Protein 5BMQ (pdb70)

Nearest PDB structures (foldseek):
  5bmq-assembly1_A  TM=1.005E+00  e=2.792E-43  Stackebrandtia nassauensis DSM 44728
  4qrb-assembly1_A  TM=8.676E-01  e=1.024E-07  Mycobacterium tuberculosis H37Rv
  4jmx-assembly1_A  TM=8.921E-01  e=5.845E-07  Mycobacterium tuberculosis
  5uwv-assembly4_E  TM=9.062E-01  e=1.276E-06  Mycobacteroides abscessus ATCC 19977
  5uwv-assembly5_C  TM=9.082E-01  e=1.724E-06  Mycobacteroides abscessus ATCC 19977

Solvent-accessible surface area: 10471 Å² total

Radius of gyration: 17.84 Å; Cα contacts (8 Å, |Δi|>4): 430; chains: 1; bounding box: 40×49×36 Å

Sequence (202 aa):
ATPTTDHDCGKAGEYQKDLETTLASLADYGTIFADGKQSKEDCAAIKKFQKRGIQPAEGYAGKLTLDVAQQRIAKSSFDDKCQEAKKGKTVCVDLTHQTLWVVEDGKRIFEPTVVRTGAGYATQPGAWKIFVKEGTHWSKKYKVWLPYWQNFNNGEGLHTTTTYIHEEPWIGSHGCVNLLPSDSKKKLYEELDFGDTVQVFGNRPGT

Secondary structure (DSSP, 8-state):
-------SSPSPPTTHHHHHHHHHHHT-S-----SS---HHHHHHHHHHHH---SS------HHHHHHHHHHHT--GGG-PPPSSS-EEEEETTTTEEEEEETTEEEEEEEEEE----SPPPPEEEE--EEEEEEEETTTTEEEEEEEEEETTEEEEE-SS-TT-GGG--SSSEEE-HHHHHHHH---TT-EEEEES--TT-

InterPro domains:
  IPR005490 L,D-transpeptidase catalytic domain [PF03734] (186-296)
  IPR005490 L,D-transpeptidase catalytic domain [PS52029] (186-297)
  IPR005490 L,D-transpeptidase catalytic domain [cd16913] (188-297)
  IPR036365 PGBD-like superfamily [SSF47090] (104-166)
  IPR038063 L,D-transpeptidase catalytic domain-like [G3DSA:2.40.440.10] (165-296)
  IPR038063 L,D-transpeptidase catalytic domain-like [SSF141523] (185-296)
  IPR050979 Bacterial L,D-transpeptidase [PTHR30582] (44-299)

Foldseek 3Di:
DDFAQDDDADWAAPCLLLLLVLLVVVPDQFDGDNDSGDGNSQQSSQLVQCVLPPPPSRSYPDPLSSLLSVLLSVPCPVPFDADPDFKEWEQEQASQWIFIDDPHHTPGGIDHKAFAVVQGADADKWWFADWDQWDQDPVVRDIWGGWTDTPPPATETADPDRGSPRPPDDNHHIHDHPVVSVVCSCGDGGHIYGHDDHHPPD

Organism: Stackebrandtia nassauensis (strain DSM 44728 / CIP 108903 / NRRL B-16338 / NBRC 102104 / LLR-40K-21) (NCBI:txid446470)

Structure (mmCIF, N/CA/C/O backbone):
data_5BMQ
#
_entry.id   5BMQ
#
_cell.length_a   143.356
_cell.length_b   143.356
_cell.length_c   143.356
_cell.angle_alpha   90.000
_cell.angle_beta   90.000
_cell.angle_gamma   90.000
#
_symmetry.space_group_name_H-M   'I 21 3'
#
loop_
_entity.id
_entity.type
_entity.pdbx_description
1 polymer 'ErfK/YbiS/YcfS/YnhG family protein'
2 non-polymer 'SULFATE ION'
3 non-polymer '1,4-DIETHYLENE DIOXIDE'
4 non-polymer GLYCEROL
5 water water
#
loop_
_atom_site.group_PDB
_atom_site.id
_atom_site.type_symbol
_atom_site.label_atom_id
_atom_site.label_alt_id
_atom_site.label_comp_id
_atom_site.label_asym_id
_atom_site.label_entity_id
_atom_site.label_seq_id
_atom_site.pdbx_PDB_ins_code
_atom_site.Cartn_x
_atom_site.Cartn_y
_atom_site.Cartn_z
_atom_site.occupancy
_atom_site.B_iso_or_equiv
_atom_site.auth_seq_id
_atom_site.auth_comp_id
_atom_site.auth_asym_id
_atom_site.auth_atom_id
_atom_site.pdbx_PDB_model_num
ATOM 1 N N . ALA A 1 39 ? 73.944 40.315 15.595 1.00 53.26 99 ALA A N 1
ATOM 2 C CA . ALA A 1 39 ? 73.453 38.911 15.425 1.00 51.14 99 ALA A CA 1
ATOM 3 C C . ALA A 1 39 ? 72.856 38.342 16.715 1.00 47.31 99 ALA A C 1
ATOM 4 O O . ALA A 1 39 ? 71.795 37.718 16.686 1.00 46.11 99 ALA A O 1
ATOM 6 N N . THR A 1 40 ? 73.542 38.549 17.839 1.00 44.59 100 THR A N 1
ATOM 7 C CA . THR A 1 40 ? 73.065 38.068 19.140 1.00 42.95 100 THR A CA 1
ATOM 8 C C . THR A 1 40 ? 73.139 39.181 20.190 1.00 39.36 100 THR A C 1
ATOM 9 O O . THR A 1 40 ? 74.009 40.049 20.110 1.00 38.63 100 THR A O 1
ATOM 13 N N . PRO A 1 41 ? 72.237 39.151 21.186 1.00 38.54 101 PRO A N 1
ATOM 14 C CA . PRO A 1 41 ? 72.218 40.224 22.185 1.00 40.64 101 PRO A CA 1
ATOM 15 C C . PRO A 1 41 ? 73.511 40.339 22.995 1.00 40.43 101 PRO A C 1
ATOM 16 O O . PRO A 1 41 ? 74.114 39.326 23.352 1.00 42.74 101 PRO A O 1
ATOM 20 N N . THR A 1 42 ? 73.934 41.574 23.254 1.00 37.96 102 THR A N 1
ATOM 21 C CA . THR A 1 42 ? 75.044 41.844 24.159 1.00 38.91 102 THR A CA 1
ATOM 22 C C . THR A 1 42 ? 74.468 41.952 25.571 1.00 38.68 102 THR A C 1
ATOM 23 O O . THR A 1 42 ? 73.814 42.941 25.915 1.00 36.23 102 THR A O 1
ATOM 27 N N . THR A 1 43 ? 74.698 40.919 26.376 1.00 37.79 103 THR A N 1
ATOM 28 C CA . THR A 1 43 ? 74.105 40.815 27.711 1.00 40.28 103 THR A CA 1
ATOM 29 C C . THR A 1 43 ? 74.773 41.723 28.745 1.00 40.40 103 THR A C 1
ATOM 30 O O . THR A 1 43 ? 74.195 41.994 29.798 1.00 45.92 103 THR A O 1
ATOM 34 N N . ASP A 1 44 ? 75.990 42.173 28.449 1.00 42.01 104 ASP A N 1
ATOM 35 C CA . ASP A 1 44 ? 76.705 43.117 29.301 1.00 45.71 104 ASP A CA 1
ATOM 36 C C . ASP A 1 44 ? 76.382 44.547 28.858 1.00 45.96 104 ASP A C 1
ATOM 37 O O . ASP A 1 44 ? 76.835 44.992 27.803 1.00 48.65 104 ASP A O 1
ATOM 42 N N . HIS A 1 45 ? 75.593 45.251 29.669 1.00 42.85 105 HIS A N 1
ATOM 43 C CA . HIS A 1 45 ? 75.181 46.631 29.380 1.00 38.39 105 HIS A CA 1
ATOM 44 C C . HIS A 1 45 ? 75.168 47.475 30.656 1.00 37.60 105 HIS A C 1
ATOM 45 O O . HIS A 1 45 ? 75.251 46.933 31.758 1.00 33.97 105 HIS A O 1
ATOM 52 N N . ASP A 1 46 ? 75.051 48.794 30.496 1.00 37.67 106 ASP A N 1
ATOM 53 C CA . ASP A 1 46 ? 75.087 49.734 31.630 1.00 39.70 106 ASP A CA 1
ATOM 54 C C . ASP A 1 46 ? 73.698 50.276 32.010 1.00 36.00 106 ASP A C 1
ATOM 55 O O . ASP A 1 46 ? 73.579 51.317 32.651 1.00 34.72 106 ASP A O 1
ATOM 60 N N . CYS A 1 47 ? 72.655 49.565 31.603 1.00 33.94 107 CYS A N 1
ATOM 61 C CA . CYS A 1 47 ? 71.284 49.932 31.924 1.00 37.47 107 CYS A CA 1
ATOM 62 C C . CYS A 1 47 ? 70.778 49.041 33.048 1.00 35.49 107 CYS A C 1
ATOM 63 O O . CYS A 1 47 ? 71.454 48.095 33.452 1.00 34.66 107 CYS A O 1
ATOM 66 N N . GLY A 1 48 ? 69.594 49.343 33.564 1.00 37.66 108 GLY A N 1
ATOM 67 C CA . GLY A 1 48 ? 69.027 48.543 34.646 1.00 41.04 108 GLY A CA 1
ATOM 68 C C . GLY A 1 48 ? 68.635 47.146 34.197 1.00 40.56 108 GLY A C 1
ATOM 69 O O . GLY A 1 48 ? 68.512 46.878 32.999 1.00 42.38 108 GLY A O 1
ATOM 70 N N . LYS A 1 49 ? 68.460 46.251 35.164 1.00 39.20 109 LYS A N 1
ATOM 71 C CA . LYS A 1 49 ? 67.790 44.969 34.939 1.00 40.06 109 LYS A CA 1
ATOM 72 C C . LYS A 1 49 ? 66.437 45.245 34.279 1.00 35.77 109 LYS A C 1
ATOM 73 O O . LYS A 1 49 ? 65.792 46.246 34.589 1.00 34.03 109 LYS A O 1
ATOM 79 N N . ALA A 1 50 ? 66.014 44.364 33.375 1.00 33.76 110 ALA A N 1
ATOM 80 C CA . ALA A 1 50 ? 64.790 44.576 32.593 1.00 37.79 110 ALA A CA 1
ATOM 81 C C . ALA A 1 50 ? 63.582 44.955 33.454 1.00 40.11 110 ALA A C 1
ATOM 82 O O . ALA A 1 50 ? 63.314 44.322 34.475 1.00 40.08 110 ALA A O 1
ATOM 84 N N . GLY A 1 51 ? 62.861 45.990 33.029 1.00 43.37 111 GLY A N 1
ATOM 85 C CA . GLY A 1 51 ? 61.605 46.379 33.668 1.00 42.91 111 GLY A CA 1
ATOM 86 C C . GLY A 1 51 ? 60.496 45.386 33.365 1.00 42.21 111 GLY A C 1
ATOM 87 O O . GLY A 1 51 ? 60.663 44.483 32.543 1.00 40.36 111 GLY A O 1
ATOM 88 N N . GLU A 1 52 ? 59.352 45.569 34.018 1.00 44.63 112 GLU A N 1
ATOM 89 C CA . GLU A 1 52 ? 58.229 44.630 33.921 1.00 46.25 112 GLU A CA 1
ATOM 90 C C . GLU A 1 52 ? 57.663 44.497 32.499 1.00 43.27 112 GLU A C 1
ATOM 91 O O . GLU A 1 52 ? 57.134 43.449 32.133 1.00 42.12 112 GLU A O 1
ATOM 97 N N . TYR A 1 53 ? 57.783 45.553 31.700 1.00 40.95 113 TYR A N 1
ATOM 98 C CA . TYR A 1 53 ? 57.161 45.588 30.377 1.00 38.76 113 TYR A CA 1
ATOM 99 C C . TYR A 1 53 ? 58.164 45.411 29.232 1.00 33.34 113 TYR A C 1
ATOM 100 O O . TYR A 1 53 ? 57.863 45.739 28.083 1.00 33.13 113 TYR A O 1
ATOM 109 N N . GLN A 1 54 ? 59.339 44.867 29.547 1.00 32.28 114 GLN A N 1
ATOM 110 C CA . GLN A 1 54 ? 60.410 44.680 28.564 1.00 32.94 114 GLN A CA 1
ATOM 111 C C . GLN A 1 54 ? 59.918 43.962 27.307 1.00 33.74 114 GLN A C 1
ATOM 112 O O . GLN A 1 54 ? 60.113 44.455 26.198 1.00 30.63 114 GLN A O 1
ATOM 118 N N . LYS A 1 55 ? 59.272 42.812 27.488 1.00 37.88 115 LYS A N 1
ATOM 119 C CA . LYS A 1 55 ? 58.822 41.981 26.363 1.00 39.29 115 LYS A CA 1
ATOM 120 C C . LYS A 1 55 ? 57.846 42.725 25.448 1.00 35.08 115 LYS A C 1
ATOM 121 O O . LYS A 1 55 ? 58.061 42.799 24.241 1.00 34.55 115 LYS A O 1
ATOM 127 N N . ASP A 1 56 ? 56.776 43.269 26.021 1.00 33.27 116 ASP A N 1
ATOM 128 C CA . ASP A 1 56 ? 55.773 43.995 25.228 1.00 35.27 116 ASP A CA 1
ATOM 129 C C . ASP A 1 56 ? 56.342 45.253 24.557 1.00 32.64 116 ASP A C 1
ATO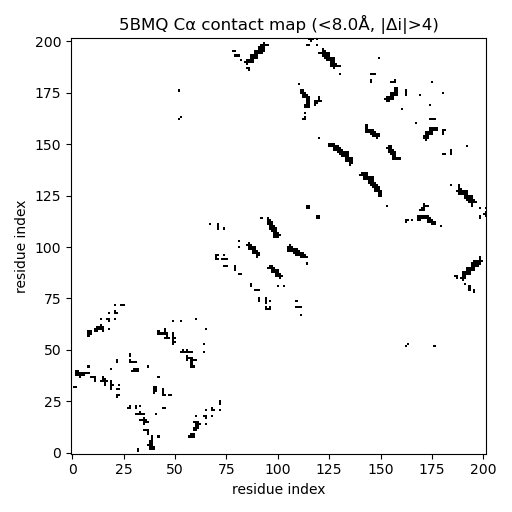M 130 O O . ASP A 1 56 ? 55.972 45.577 23.426 1.00 31.23 116 ASP A O 1
ATOM 135 N N . LEU A 1 57 ? 57.242 45.952 25.242 1.00 30.65 117 LEU A N 1
ATOM 136 C CA . LEU A 1 57 ? 57.862 47.147 24.668 1.00 28.05 117 LEU A CA 1
ATOM 137 C C . LEU A 1 57 ? 58.739 46.784 23.471 1.00 27.68 117 LEU A C 1
ATOM 138 O O . LEU A 1 57 ? 58.651 47.418 22.419 1.00 29.76 117 LEU A O 1
ATOM 143 N N . GLU A 1 58 ? 59.579 45.766 23.639 1.00 27.05 118 GLU A N 1
ATOM 144 C CA . GLU A 1 58 ? 60.422 45.257 22.551 1.00 30.29 118 GLU A CA 1
ATOM 145 C C . GLU A 1 58 ? 59.598 44.923 21.310 1.00 28.87 118 GLU A C 1
ATOM 146 O O . GLU A 1 58 ? 59.973 45.276 20.191 1.00 30.86 118 GLU A O 1
ATOM 152 N N . THR A 1 59 ? 58.477 44.239 21.522 1.00 30.19 119 THR A N 1
ATOM 153 C CA . THR A 1 59 ? 57.582 43.845 20.435 1.00 33.86 119 THR A CA 1
ATOM 154 C C . THR A 1 59 ? 56.992 45.070 19.736 1.00 33.61 119 THR A C 1
ATOM 155 O O . THR A 1 59 ? 56.978 45.148 18.512 1.00 32.58 119 THR A O 1
ATOM 159 N N . THR A 1 60 ? 56.516 46.028 20.525 1.00 32.33 120 THR A N 1
ATOM 160 C CA . THR A 1 60 ? 55.924 47.246 19.978 1.00 31.31 120 THR A CA 1
ATOM 161 C C . THR A 1 60 ? 56.948 48.044 19.174 1.00 29.55 120 THR A C 1
ATOM 162 O O . THR A 1 60 ? 56.675 48.436 18.041 1.00 31.25 120 THR A O 1
ATOM 166 N N . LEU A 1 61 ? 58.128 48.263 19.750 1.00 27.52 121 LEU A N 1
ATOM 167 C CA . LEU A 1 61 ? 59.182 49.025 19.075 1.00 29.93 121 LEU A CA 1
ATOM 168 C C . LEU A 1 61 ? 59.662 48.341 17.798 1.00 32.69 121 LEU A C 1
ATOM 169 O O . LEU A 1 61 ? 59.963 49.011 16.811 1.00 34.98 121 LEU A O 1
ATOM 174 N N . ALA A 1 62 ? 59.728 47.014 17.812 1.00 34.10 122 ALA A N 1
ATOM 175 C CA . ALA A 1 62 ? 60.097 46.263 16.611 1.00 35.98 122 ALA A CA 1
ATOM 176 C C . ALA A 1 62 ? 59.097 46.511 15.473 1.00 34.61 122 ALA A C 1
ATOM 177 O O . ALA A 1 62 ? 59.500 46.689 14.323 1.00 35.05 122 ALA A O 1
ATOM 179 N N . SER A 1 63 ? 57.803 46.542 15.796 1.00 35.04 123 SER A N 1
ATOM 180 C CA . SER A 1 63 ? 56.769 46.814 14.786 1.00 39.84 123 SER A CA 1
ATOM 181 C C . SER A 1 63 ? 56.830 48.255 14.256 1.00 40.13 123 SER A C 1
ATOM 182 O O . SER A 1 63 ? 56.484 48.504 13.101 1.00 41.04 123 SER A O 1
ATOM 185 N N . LEU A 1 64 ? 57.273 49.194 15.093 1.00 39.78 124 LEU A N 1
ATOM 186 C CA . LEU A 1 64 ? 57.480 50.580 14.659 1.00 38.97 124 LEU A CA 1
ATOM 187 C C . LEU A 1 64 ? 58.644 50.679 13.672 1.00 39.55 124 LEU A C 1
ATOM 188 O O . LEU A 1 64 ? 58.668 51.570 12.825 1.00 39.78 124 LEU A O 1
ATOM 193 N N . ALA A 1 65 ? 59.611 49.773 13.808 1.00 43.63 125 ALA A N 1
ATOM 194 C CA . ALA A 1 65 ? 60.645 49.548 12.793 1.00 46.41 125 ALA A CA 1
ATOM 195 C C . ALA A 1 65 ? 61.487 50.781 12.461 1.00 48.75 125 ALA A C 1
ATOM 196 O O . ALA A 1 65 ? 61.814 51.012 11.297 1.00 57.24 125 ALA A O 1
ATOM 198 N N . ASP A 1 66 ? 61.833 51.569 13.475 1.00 45.34 126 ASP A N 1
ATOM 199 C CA . ASP A 1 66 ? 62.699 52.734 13.272 1.00 44.31 126 ASP A CA 1
ATOM 200 C C . ASP A 1 66 ? 63.690 52.978 14.421 1.00 41.83 126 ASP A C 1
ATOM 201 O O . ASP A 1 66 ? 64.303 54.046 14.490 1.00 39.02 1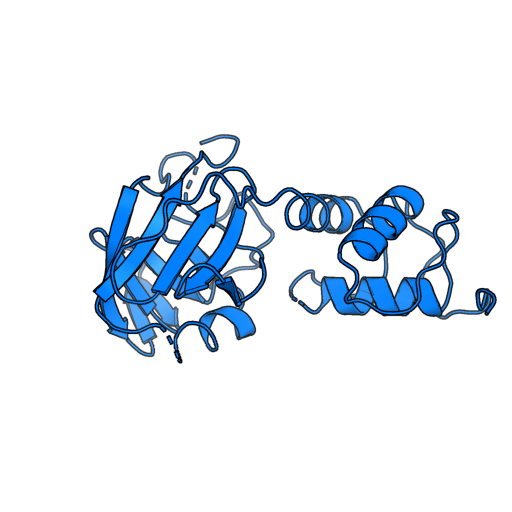26 ASP A O 1
ATOM 206 N N . TYR A 1 67 ? 63.870 51.994 15.301 1.00 38.97 127 TYR A N 1
ATOM 207 C CA . TYR A 1 67 ? 64.705 52.176 16.495 1.00 40.92 127 TYR A CA 1
ATOM 208 C C . TYR A 1 67 ? 65.873 51.191 16.583 1.00 42.20 127 TYR A C 1
ATOM 209 O O . TYR A 1 67 ? 66.461 51.012 17.647 1.00 43.67 127 TYR A O 1
ATOM 218 N N . GLY A 1 68 ? 66.220 50.579 15.451 1.00 44.13 128 GLY A N 1
ATOM 219 C CA . GLY A 1 68 ? 67.417 49.748 15.344 1.00 43.34 128 GLY A CA 1
ATOM 220 C C . GLY A 1 68 ? 67.202 48.301 15.741 1.00 43.41 128 GLY A C 1
ATOM 221 O O . GLY A 1 68 ? 66.068 47.826 15.827 1.00 42.49 128 GLY A O 1
ATOM 222 N N . THR A 1 69 ? 68.305 47.602 15.988 1.00 42.27 129 THR A N 1
ATOM 223 C CA . THR A 1 69 ? 68.269 46.182 16.316 1.00 42.36 129 THR A CA 1
ATOM 224 C C . THR A 1 69 ? 67.549 45.945 17.642 1.00 37.94 129 THR A C 1
ATOM 225 O O . THR A 1 69 ? 67.867 46.574 18.649 1.00 35.07 129 THR A O 1
ATOM 229 N N . ILE A 1 70 ? 66.572 45.042 17.617 1.00 39.19 130 ILE A N 1
ATOM 230 C CA . ILE A 1 70 ? 65.803 44.669 18.799 1.00 38.64 130 ILE A CA 1
ATOM 231 C C . ILE A 1 70 ? 65.738 43.146 18.902 1.00 38.69 130 ILE A C 1
ATOM 232 O O . ILE A 1 70 ? 65.489 42.463 17.909 1.00 39.10 130 ILE A O 1
ATOM 237 N N . PHE A 1 71 ? 65.964 42.627 20.106 1.00 38.11 131 PHE A N 1
ATOM 238 C CA . PHE A 1 71 ? 65.818 41.202 20.385 1.00 38.27 131 PHE A CA 1
ATOM 239 C C . PHE A 1 71 ? 64.604 41.003 21.288 1.00 36.91 131 PHE A C 1
ATOM 240 O O . PHE A 1 71 ? 64.669 41.233 22.493 1.00 34.68 131 PHE A O 1
ATOM 248 N N . ALA A 1 72 ? 63.489 40.593 20.689 1.00 38.12 132 ALA A N 1
ATOM 249 C CA . ALA A 1 72 ? 62.224 40.460 21.408 1.00 41.21 132 ALA A CA 1
ATOM 250 C C . ALA A 1 72 ? 62.205 39.191 22.261 1.00 42.52 132 ALA A C 1
ATOM 251 O O . ALA A 1 72 ? 61.599 38.190 21.882 1.00 44.18 132 ALA A O 1
ATOM 253 N N . ASP A 1 73 ? 62.866 39.251 23.416 1.00 43.55 133 ASP A N 1
ATOM 254 C CA . ASP A 1 73 ? 62.999 38.090 24.309 1.00 42.63 133 ASP A CA 1
ATOM 255 C C . ASP A 1 73 ? 62.682 38.374 25.786 1.00 41.54 133 ASP A C 1
ATOM 256 O O . ASP A 1 73 ? 62.787 37.478 26.622 1.00 41.61 133 ASP A O 1
ATOM 261 N N . GLY A 1 74 ? 62.312 39.611 26.113 1.00 40.54 134 GLY A N 1
ATOM 262 C CA . GLY A 1 74 ? 62.026 39.988 27.496 1.00 38.08 134 GLY A CA 1
ATOM 263 C C . GLY A 1 74 ? 63.261 40.236 28.349 1.00 36.06 134 GLY A C 1
ATOM 264 O O . GLY A 1 74 ? 63.142 40.503 29.545 1.00 38.00 134 GLY A O 1
ATOM 265 N N . LYS A 1 75 ? 64.443 40.165 27.737 1.00 35.31 135 LYS A N 1
ATOM 266 C CA . LYS A 1 75 ? 65.706 40.363 28.439 1.00 39.63 135 LYS A CA 1
ATOM 267 C C . LYS A 1 75 ? 66.333 41.666 27.958 1.00 36.20 135 LYS A C 1
ATOM 268 O O . LYS A 1 75 ? 66.358 41.941 26.762 1.00 35.13 135 LYS A O 1
ATOM 274 N N . GLN A 1 76 ? 66.850 42.462 28.886 1.00 34.91 136 GLN A N 1
ATOM 275 C CA . GLN A 1 76 ? 67.510 43.707 28.522 1.00 31.78 136 GLN A CA 1
ATOM 276 C C . GLN A 1 76 ? 68.900 43.414 27.952 1.00 32.42 136 GLN A C 1
ATOM 277 O O . GLN A 1 76 ? 69.603 42.522 28.429 1.00 35.16 136 GLN A O 1
ATOM 283 N N . SER A 1 77 ? 69.276 44.161 26.921 1.00 31.31 137 SER A N 1
ATOM 284 C CA . SER A 1 77 ? 70.584 44.031 26.285 1.00 30.81 137 SER A CA 1
ATOM 285 C C . SER A 1 77 ? 71.090 45.413 25.910 1.00 30.30 137 SER A C 1
ATOM 286 O O . SER A 1 77 ? 70.349 46.394 26.000 1.00 31.41 137 SER A O 1
ATOM 289 N N . LYS A 1 78 ? 72.342 45.489 25.473 1.00 29.68 138 LYS A N 1
ATOM 290 C CA . LYS A 1 78 ? 72.906 46.753 25.006 1.00 33.31 138 LYS A CA 1
ATOM 291 C C . LYS A 1 78 ? 72.101 47.300 23.825 1.00 32.34 138 LYS A C 1
ATOM 292 O O . LYS A 1 78 ? 71.866 48.504 23.731 1.00 32.62 138 LYS A O 1
ATOM 298 N N . GLU A 1 79 ? 71.658 46.402 22.949 1.00 31.42 139 GLU A N 1
ATOM 299 C CA . GLU A 1 79 ? 70.929 46.779 21.740 1.00 31.49 139 GLU A CA 1
ATOM 300 C C . GLU A 1 79 ? 69.513 47.242 22.081 1.00 29.89 139 GLU A C 1
ATOM 301 O O . GLU A 1 79 ? 69.057 48.286 21.607 1.00 30.94 139 GLU A O 1
ATOM 307 N N . ASP A 1 80 ? 68.822 46.465 22.908 1.00 27.92 140 ASP A N 1
ATOM 308 C CA . ASP A 1 80 ? 67.467 46.813 23.321 1.00 29.91 140 ASP A CA 1
ATOM 309 C C . ASP A 1 80 ? 67.455 48.098 24.146 1.00 29.23 140 ASP A C 1
ATOM 310 O O . ASP A 1 80 ? 66.569 48.933 23.973 1.00 28.45 140 ASP A O 1
ATOM 315 N N . CYS A 1 81 ? 68.447 48.264 25.018 1.00 28.42 141 CYS A N 1
ATOM 316 C CA . CYS A 1 81 ? 68.575 49.494 25.791 1.00 31.24 141 CYS A CA 1
ATOM 317 C C . CYS A 1 81 ? 68.758 50.710 24.883 1.00 29.52 141 CYS A C 1
ATOM 318 O O . CYS A 1 81 ? 68.134 51.745 25.102 1.00 25.41 141 CYS A O 1
ATOM 321 N N . ALA A 1 82 ? 69.617 50.584 23.874 1.00 29.67 142 ALA A N 1
ATOM 322 C CA . ALA A 1 82 ? 69.834 51.668 22.916 1.00 30.31 142 ALA A CA 1
ATOM 323 C C . ALA A 1 82 ? 68.541 52.024 22.177 1.00 28.95 142 ALA A C 1
ATOM 324 O O . ALA A 1 82 ? 68.226 53.201 22.004 1.00 28.74 142 ALA A O 1
ATOM 326 N N . ALA A 1 83 ? 67.790 51.006 21.761 1.00 28.53 143 ALA A N 1
ATOM 327 C CA . ALA A 1 83 ? 66.521 51.213 21.062 1.00 28.24 143 ALA A CA 1
ATOM 328 C C . ALA A 1 83 ? 65.499 51.931 21.948 1.00 27.76 143 ALA A C 1
ATOM 329 O O . ALA A 1 83 ? 64.823 52.863 21.505 1.00 28.06 143 ALA A O 1
ATOM 331 N N . ILE A 1 84 ? 65.403 51.498 23.201 1.00 25.30 144 ILE A N 1
ATOM 332 C CA . ILE A 1 84 ? 64.455 52.080 24.148 1.00 25.34 144 ILE A CA 1
ATOM 333 C C . ILE A 1 84 ? 64.828 53.535 24.460 1.00 24.71 144 ILE A C 1
ATOM 334 O O . ILE A 1 84 ? 63.957 54.407 24.482 1.00 23.15 144 ILE A O 1
ATOM 339 N N . LYS A 1 85 ? 66.114 53.791 24.688 1.00 23.53 145 LYS A N 1
ATOM 340 C CA . LYS A 1 85 ? 66.596 55.154 24.930 1.00 25.23 145 LYS A CA 1
ATOM 341 C C . LYS A 1 85 ? 66.310 56.080 23.746 1.00 25.30 145 LYS A C 1
ATOM 342 O O . LYS A 1 85 ? 65.916 57.232 23.940 1.00 24.86 145 LYS A O 1
ATOM 348 N N . LYS A 1 86 ? 66.504 55.575 22.531 1.00 24.75 146 LYS A N 1
ATOM 349 C CA . LYS A 1 86 ? 66.227 56.349 21.320 1.00 26.57 146 LYS A CA 1
ATOM 350 C C . LYS A 1 86 ? 64.749 56.726 21.236 1.00 25.39 146 LYS A C 1
ATOM 351 O O . LYS A 1 86 ? 64.404 57.862 20.916 1.00 24.10 146 LYS A O 1
ATOM 357 N N . PHE A 1 87 ? 63.883 55.762 21.520 1.00 23.95 147 PHE A N 1
ATOM 358 C CA . PHE A 1 87 ? 62.453 56.003 21.549 1.00 24.32 147 PHE A CA 1
ATOM 359 C C . PHE A 1 87 ? 62.077 57.011 22.638 1.00 23.46 147 PHE A C 1
ATOM 360 O O . PHE A 1 87 ? 61.307 57.938 22.391 1.00 22.13 147 PHE A O 1
ATOM 368 N N . GLN A 1 88 ? 62.620 56.821 23.837 1.00 22.48 148 GLN A N 1
ATOM 369 C CA . GLN A 1 88 ? 62.332 57.704 24.961 1.00 22.52 148 GLN A CA 1
ATOM 370 C C . GLN A 1 88 ? 62.754 59.145 24.670 1.00 23.42 148 GLN A C 1
ATOM 371 O O . GLN A 1 88 ? 62.003 60.082 24.959 1.00 23.44 148 GLN A O 1
ATOM 377 N N . LYS A 1 89 ? 63.941 59.317 24.092 1.00 23.61 149 LYS A N 1
ATOM 378 C CA . LYS A 1 89 ? 64.414 60.642 23.684 1.00 26.58 149 LYS A CA 1
ATOM 379 C C . LYS A 1 89 ? 63.483 61.276 22.653 1.00 24.74 149 LYS A C 1
ATOM 380 O O . LYS A 1 89 ? 63.113 62.438 22.784 1.00 25.00 149 LYS A O 1
ATOM 386 N N . ARG A 1 90 ? 63.105 60.508 21.634 1.00 24.32 150 ARG A N 1
ATOM 387 C CA . ARG A 1 90 ? 62.246 61.027 20.572 1.00 25.91 150 ARG A CA 1
ATOM 388 C C . ARG A 1 90 ? 60.879 61.448 21.102 1.00 24.22 150 ARG A C 1
ATOM 389 O O . ARG A 1 90 ? 60.331 62.451 20.653 1.00 23.94 150 ARG A O 1
ATOM 405 N N . GLY A 1 92 ? 60.199 62.316 24.209 1.00 20.06 152 GLY A N 1
ATOM 406 C CA . GLY A 1 92 ? 60.334 63.200 25.362 1.00 22.23 152 GLY A CA 1
ATOM 407 C C . GLY A 1 92 ? 60.047 62.565 26.710 1.00 23.21 152 GLY A C 1
ATOM 408 O O . GLY A 1 92 ? 59.597 63.241 27.637 1.00 21.40 152 GLY A O 1
ATOM 409 N N . ILE A 1 93 ? 60.300 61.264 26.821 1.00 23.99 153 ILE A N 1
ATOM 410 C CA . ILE A 1 93 ? 60.169 60.563 28.095 1.00 24.24 153 ILE A CA 1
ATOM 411 C C . ILE A 1 93 ? 61.440 60.820 28.895 1.00 23.86 153 ILE A C 1
ATOM 412 O O . ILE A 1 93 ? 62.541 60.529 28.426 1.00 23.84 153 ILE A O 1
ATOM 417 N N . GLN A 1 94 ? 61.282 61.380 30.091 1.00 24.68 154 GLN A N 1
ATOM 418 C CA . GLN A 1 94 ? 62.415 61.816 30.907 1.00 28.16 154 GLN A CA 1
ATOM 419 C C . GLN A 1 94 ? 62.431 61.077 32.246 1.00 29.56 154 GLN A C 1
ATOM 420 O O . GLN A 1 94 ? 61.412 61.034 32.934 1.00 30.68 154 GLN A O 1
ATOM 426 N N . PRO A 1 95 ? 63.581 60.489 32.622 1.00 31.32 155 PRO A N 1
ATOM 427 C CA . PRO A 1 95 ? 64.817 60.417 31.849 1.00 30.10 155 PRO A CA 1
ATOM 428 C C . PRO A 1 95 ? 64.715 59.350 30.764 1.00 26.58 155 PRO A C 1
ATOM 429 O O . PRO A 1 95 ? 63.868 58.463 30.846 1.00 27.01 155 PRO A O 1
ATOM 433 N N . ALA A 1 96 ? 65.557 59.455 29.745 1.00 26.28 156 ALA A N 1
ATOM 434 C CA . ALA A 1 96 ? 65.648 58.419 28.728 1.00 29.78 156 ALA A CA 1
ATOM 435 C C . ALA A 1 96 ? 66.711 57.439 29.202 1.00 30.44 156 ALA A C 1
ATOM 436 O O . ALA A 1 96 ? 67.846 57.478 28.746 1.00 30.92 156 ALA A O 1
ATOM 438 N N . GLU A 1 97 ? 66.335 56.576 30.144 1.00 31.38 157 GLU A N 1
ATOM 439 C CA . GLU A 1 97 ? 67.301 55.703 30.821 1.00 33.98 157 GLU A CA 1
ATOM 440 C C . GLU A 1 97 ? 67.211 54.234 30.384 1.00 33.62 157 GLU A C 1
ATOM 441 O O . GLU A 1 97 ? 67.886 53.380 30.956 1.00 34.07 157 GLU A O 1
ATOM 447 N N . GLY A 1 98 ? 66.392 53.951 29.370 1.00 31.08 158 GLY A N 1
ATOM 448 C CA . GLY A 1 98 ? 66.304 52.611 28.787 1.00 29.19 158 GLY A CA 1
ATOM 449 C C . GLY A 1 98 ? 65.403 51.637 29.527 1.00 27.56 158 GLY A C 1
ATOM 450 O O . GLY A 1 98 ? 65.310 50.466 29.147 1.00 27.94 158 GLY A O 1
ATOM 451 N N . TYR A 1 99 ? 64.725 52.113 30.568 1.00 28.03 159 TYR A N 1
ATOM 452 C CA . TYR A 1 99 ? 63.886 51.259 31.405 1.00 29.60 159 TYR A CA 1
ATOM 453 C C . TYR A 1 99 ? 62.512 51.063 30.770 1.00 30.21 159 TYR A C 1
ATOM 454 O O . TYR A 1 99 ? 61.819 52.035 30.457 1.00 28.70 159 TYR A O 1
ATOM 463 N N . ALA A 1 100 ? 62.124 49.805 30.579 1.00 30.71 160 ALA A N 1
ATOM 464 C CA . ALA A 1 100 ? 60.826 49.476 29.995 1.00 32.16 160 ALA A CA 1
ATOM 465 C C . ALA A 1 100 ? 59.721 49.604 31.043 1.00 33.83 160 ALA A C 1
ATOM 466 O O . ALA A 1 100 ? 59.170 48.604 31.514 1.00 39.01 160 ALA A O 1
ATOM 468 N N . GLY A 1 101 ? 59.409 50.848 31.401 1.00 31.43 161 GLY A N 1
ATOM 469 C CA . GLY A 1 101 ? 58.378 51.144 32.388 1.00 32.21 161 GLY A CA 1
ATOM 470 C C . GLY A 1 101 ? 57.009 51.283 31.750 1.00 31.61 161 GLY A C 1
ATOM 471 O O . GLY A 1 101 ? 56.870 51.218 30.526 1.00 28.68 161 GLY A O 1
ATOM 472 N N . LYS A 1 102 ? 55.997 51.487 32.587 1.00 31.58 162 LYS A N 1
ATOM 473 C CA . LYS A 1 102 ? 54.614 51.568 32.122 1.00 32.45 162 LYS A CA 1
ATOM 474 C C . LYS A 1 102 ? 54.393 52.738 31.159 1.00 29.54 162 LYS A C 1
ATOM 475 O O . LYS A 1 102 ? 53.738 52.574 30.129 1.00 27.27 162 LYS A O 1
ATOM 481 N N . LEU A 1 103 ? 54.930 53.910 31.495 1.00 27.96 163 LEU A N 1
ATOM 482 C CA . LEU A 1 103 ? 54.763 55.086 30.639 1.00 27.59 163 LEU A CA 1
ATOM 483 C C . LEU A 1 103 ? 55.327 54.828 29.248 1.00 25.84 163 LEU A C 1
ATOM 484 O O . LEU A 1 103 ? 54.685 55.138 28.249 1.00 26.69 163 LEU A O 1
ATOM 489 N N . THR A 1 104 ? 56.521 54.251 29.186 1.00 23.71 164 THR A N 1
ATOM 490 C CA . THR A 1 104 ? 57.182 54.017 27.908 1.00 24.66 164 THR A CA 1
ATOM 491 C C . THR A 1 104 ? 56.396 53.037 27.038 1.00 25.61 164 THR A C 1
ATOM 492 O O . THR A 1 104 ? 56.253 53.255 25.831 1.00 24.34 164 THR A O 1
ATOM 496 N N . LEU A 1 105 ? 55.875 51.973 27.645 1.00 25.91 165 LEU A N 1
ATOM 497 C CA . LEU A 1 105 ? 55.030 51.031 26.916 1.00 27.17 165 LEU A CA 1
ATOM 498 C C . LEU A 1 105 ? 53.731 51.697 26.456 1.00 26.86 165 LEU A C 1
ATOM 499 O O . LEU A 1 105 ? 53.313 51.516 25.312 1.00 26.65 165 LEU A O 1
ATOM 504 N N . ASP A 1 106 ? 53.096 52.450 2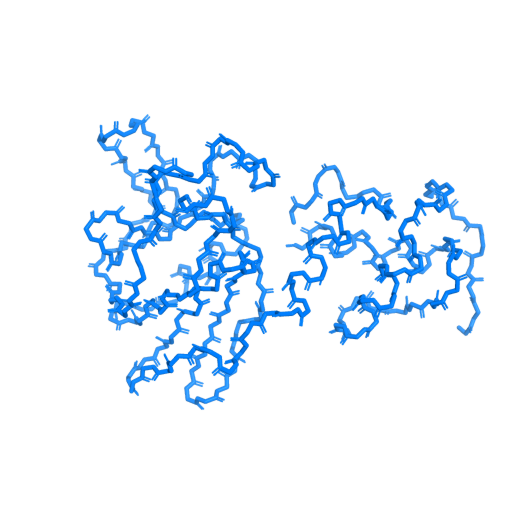7.353 1.00 26.16 166 ASP A N 1
ATOM 505 C CA . ASP A 1 106 ? 51.851 53.155 27.031 1.00 27.84 166 ASP A CA 1
ATOM 506 C C . ASP A 1 106 ? 52.039 54.101 25.844 1.00 25.07 166 ASP A C 1
ATOM 507 O O . ASP A 1 106 ? 51.218 54.126 24.930 1.00 25.30 166 ASP A O 1
ATOM 512 N N . VAL A 1 107 ? 53.129 54.862 25.851 1.00 23.76 167 VAL A N 1
ATOM 513 C CA . VAL A 1 107 ? 53.423 55.774 24.744 1.00 24.32 167 VAL A CA 1
ATOM 514 C C . VAL A 1 107 ? 53.685 55.002 23.448 1.00 24.34 167 VAL A C 1
ATOM 515 O O . VAL A 1 107 ? 53.150 55.355 22.396 1.00 23.17 167 VAL A O 1
ATOM 519 N N . ALA A 1 108 ? 54.488 53.943 23.530 1.00 23.31 168 ALA A N 1
ATOM 520 C CA . ALA A 1 108 ? 54.784 53.104 22.367 1.00 24.73 168 ALA A CA 1
ATOM 521 C C . ALA A 1 108 ? 53.523 52.511 21.749 1.00 24.02 168 ALA A C 1
ATOM 522 O O . ALA A 1 108 ? 53.389 52.477 20.525 1.00 24.82 168 ALA A O 1
ATOM 524 N N A GLN A 1 109 ? 52.606 52.049 22.596 0.50 24.74 169 GLN A N 1
ATOM 525 N N B GLN A 1 109 ? 52.606 52.046 22.594 0.50 24.78 169 GLN A N 1
ATOM 526 C CA A GLN A 1 109 ? 51.340 51.483 22.134 0.50 27.32 169 GLN A CA 1
ATOM 527 C CA B GLN A 1 109 ? 51.339 51.486 22.127 0.50 27.51 169 GLN A CA 1
ATOM 528 C C A GLN A 1 109 ? 50.436 52.544 21.505 0.50 27.29 169 GLN A C 1
ATOM 529 C C B GLN A 1 109 ? 50.441 52.548 21.498 0.50 27.32 169 GLN A C 1
ATOM 530 O O A GLN A 1 109 ? 49.780 52.285 20.495 0.50 25.10 169 GLN A O 1
ATOM 531 O O B GLN A 1 109 ? 49.791 52.294 20.482 0.50 25.07 169 GLN A O 1
ATOM 542 N N . ARG A 1 110 ? 50.407 53.735 22.099 1.00 26.50 170 ARG A N 1
ATOM 543 C CA . ARG A 1 110 ? 49.642 54.855 21.536 1.00 27.18 170 ARG A CA 1
ATOM 544 C C . ARG A 1 110 ? 50.139 55.206 20.135 1.00 24.81 170 ARG A C 1
ATOM 545 O O . ARG A 1 110 ? 49.343 55.364 19.212 1.00 27.73 170 ARG A O 1
ATOM 553 N N . ILE A 1 111 ? 51.457 55.293 19.982 1.00 24.36 171 ILE A N 1
ATOM 554 C CA . ILE A 1 111 ? 52.072 55.584 18.691 1.00 25.72 171 ILE A CA 1
ATOM 555 C C . ILE A 1 111 ? 51.713 54.488 17.682 1.00 29.03 171 ILE A C 1
ATOM 556 O O . ILE A 1 111 ? 51.301 54.784 16.558 1.00 29.50 171 ILE A O 1
ATOM 561 N N . ALA A 1 112 ? 51.846 53.231 18.097 1.00 29.64 172 ALA A N 1
ATOM 562 C CA . ALA A 1 112 ? 51.557 52.091 17.223 1.00 31.58 172 ALA A CA 1
ATOM 563 C C . ALA A 1 112 ? 50.081 52.003 16.833 1.00 29.28 172 ALA A C 1
ATOM 564 O O . ALA A 1 112 ? 49.765 51.615 15.715 1.00 31.29 172 ALA A O 1
ATOM 566 N N . LYS A 1 113 ? 49.187 52.368 17.751 1.00 28.14 173 LYS A N 1
ATOM 567 C CA . LYS A 1 113 ? 47.744 52.279 17.505 1.00 31.13 173 LYS A CA 1
ATOM 568 C C . LYS A 1 113 ? 47.123 53.565 16.936 1.00 31.13 173 LYS A C 1
ATOM 569 O O . LYS A 1 113 ? 45.902 53.675 16.861 1.00 31.31 173 LYS A O 1
ATOM 575 N N . SER A 1 114 ? 47.951 54.526 16.530 1.00 29.22 174 SER A N 1
ATOM 576 C CA . SER A 1 114 ? 47.449 55.775 15.949 1.00 27.98 174 SER A CA 1
ATOM 577 C C . SER A 1 114 ? 46.456 55.499 14.813 1.00 28.39 174 SER A C 1
ATOM 578 O O . SER A 1 114 ? 46.764 54.757 13.879 1.00 26.35 174 SER A O 1
ATOM 581 N N . SER A 1 115 ? 45.271 56.099 14.901 1.00 27.66 175 SER A N 1
ATOM 582 C CA . SER A 1 115 ? 44.168 55.780 13.991 1.00 29.02 175 SER A CA 1
ATOM 583 C C . SER A 1 115 ? 44.304 56.473 12.633 1.00 28.50 175 SER A C 1
ATOM 584 O O . SER A 1 115 ? 43.603 57.446 12.345 1.00 27.55 175 SER A O 1
ATOM 587 N N . PHE A 1 116 ? 45.193 55.946 11.794 1.00 28.02 176 PHE A N 1
ATOM 588 C CA . PHE A 1 116 ? 45.453 56.521 10.469 1.00 31.18 176 PHE A CA 1
ATOM 589 C C . PHE A 1 116 ? 44.203 56.601 9.588 1.00 34.03 176 PHE A C 1
ATOM 590 O O . PHE A 1 116 ? 44.028 57.569 8.848 1.00 31.86 176 PHE A O 1
ATOM 598 N N A ASP A 1 117 ? 43.343 55.588 9.676 0.50 35.15 177 ASP A N 1
ATOM 599 N N B ASP A 1 117 ? 43.344 55.588 9.677 0.50 35.22 177 ASP A N 1
ATOM 600 C CA A ASP A 1 117 ? 42.137 55.520 8.849 0.50 37.23 177 ASP A CA 1
ATOM 601 C CA B ASP A 1 117 ? 42.138 55.518 8.853 0.50 37.41 177 ASP A CA 1
ATOM 602 C C A ASP A 1 117 ? 40.983 56.392 9.362 0.50 35.58 177 ASP A C 1
ATOM 603 C C B ASP A 1 117 ? 40.987 56.396 9.359 0.50 35.66 177 ASP A C 1
ATOM 604 O O A ASP A 1 117 ? 39.963 56.516 8.686 0.50 37.63 177 ASP A O 1
ATOM 605 O O B ASP A 1 117 ? 39.972 56.530 8.676 0.50 37.69 177 ASP A O 1
ATOM 614 N N . LYS A 1 118 ? 41.137 56.987 10.544 1.00 35.19 178 LYS A N 1
ATOM 615 C CA . LYS A 1 118 ? 40.101 57.868 11.111 1.00 35.59 178 LYS A CA 1
ATOM 616 C C . LYS A 1 118 ? 40.321 59.360 10.809 1.00 35.18 178 LYS A C 1
ATOM 617 O O . LYS A 1 118 ? 39.477 60.184 11.166 1.00 34.54 178 LYS A O 1
ATOM 623 N N . CYS A 1 119 ? 41.434 59.708 10.162 1.00 34.51 179 CYS A N 1
ATOM 624 C CA . CYS A 1 119 ? 41.750 61.114 9.872 1.00 34.95 179 CYS A CA 1
ATOM 625 C C . CYS A 1 119 ? 41.299 61.489 8.465 1.00 33.91 179 CYS A C 1
ATOM 626 O O . CYS A 1 119 ? 41.864 61.014 7.484 1.00 33.45 179 CYS A O 1
ATOM 629 N N . GLN A 1 120 ? 40.285 62.346 8.365 1.00 33.89 180 GLN A N 1
ATOM 630 C CA . GLN A 1 120 ? 39.841 62.844 7.064 1.00 36.73 180 GLN A CA 1
ATOM 631 C C . GLN A 1 120 ? 40.843 63.859 6.521 1.00 34.87 180 GLN A C 1
ATOM 632 O O . GLN A 1 120 ? 41.072 64.906 7.126 1.00 36.47 180 GLN A O 1
ATOM 638 N N . GLU A 1 121 ? 41.440 63.540 5.381 1.00 32.19 181 GLU A N 1
ATOM 639 C CA . GLU A 1 121 ? 42.402 64.422 4.744 1.00 34.89 181 GLU A CA 1
ATOM 640 C C . GLU A 1 121 ? 41.678 65.568 4.038 1.00 35.22 181 GLU A C 1
ATOM 641 O O . GLU A 1 121 ? 40.674 65.350 3.364 1.00 32.15 181 GLU A O 1
ATOM 647 N N . ALA A 1 122 ? 42.188 66.785 4.204 1.00 34.61 182 ALA A N 1
ATOM 648 C CA . ALA A 1 122 ? 41.616 67.955 3.542 1.00 36.54 182 ALA 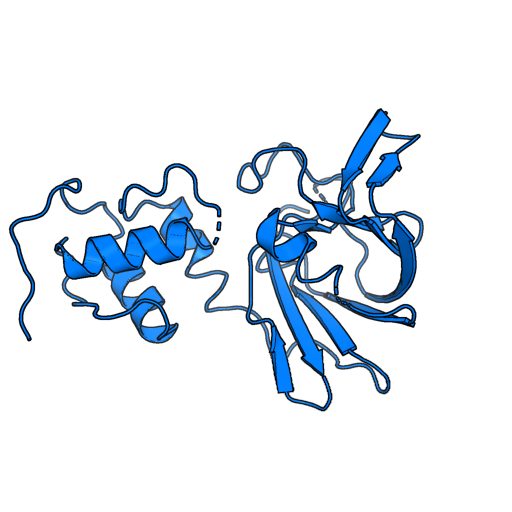A CA 1
ATOM 649 C C . ALA A 1 122 ? 42.030 67.989 2.076 1.00 37.36 182 ALA A C 1
ATOM 650 O O . ALA A 1 122 ? 43.054 67.423 1.697 1.00 35.60 182 ALA A O 1
ATOM 652 N N . LYS A 1 123 ? 41.227 68.656 1.255 1.00 41.03 183 LYS A N 1
ATOM 653 C CA . LYS A 1 123 ? 41.490 68.738 -0.185 1.00 45.99 183 LYS A CA 1
ATOM 654 C C . LYS A 1 123 ? 42.793 69.472 -0.507 1.00 41.83 183 LYS A C 1
ATOM 655 O O . LYS A 1 123 ? 43.589 69.000 -1.317 1.00 42.66 183 LYS A O 1
ATOM 661 N N . LYS A 1 124 ? 43.010 70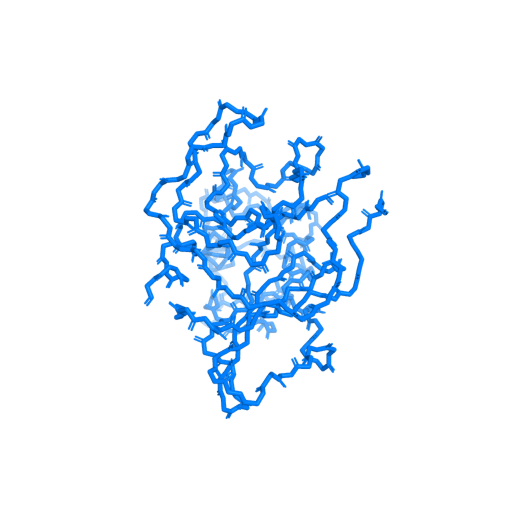.612 0.145 1.00 39.86 184 LYS A N 1
ATOM 662 C CA . LYS A 1 124 ? 44.148 71.481 -0.148 1.00 38.83 184 LYS A CA 1
ATOM 663 C C . LYS A 1 124 ? 45.143 71.494 1.008 1.00 36.99 184 LYS A C 1
ATOM 664 O O . LYS A 1 124 ? 44.765 71.320 2.167 1.00 34.06 184 LYS A O 1
ATOM 666 N N . GLY A 1 125 ? 46.415 71.702 0.678 1.00 33.45 185 GLY A N 1
ATOM 667 C CA . GLY A 1 125 ? 47.470 71.834 1.673 1.00 32.62 185 GLY A CA 1
ATOM 668 C C . GLY A 1 125 ? 47.737 70.552 2.441 1.00 32.30 185 GLY A C 1
ATOM 669 O O . GLY A 1 125 ? 47.486 69.456 1.948 1.00 33.46 185 GLY A O 1
ATOM 670 N N . LYS A 1 126 ? 48.248 70.703 3.658 1.00 29.65 186 LYS A N 1
ATOM 671 C CA . LYS A 1 126 ? 48.547 69.575 4.525 1.00 27.22 186 LYS A CA 1
ATOM 672 C C . LYS A 1 126 ? 47.448 69.429 5.559 1.00 24.73 186 LYS A C 1
ATOM 673 O O . LYS A 1 126 ? 46.759 70.397 5.889 1.00 23.24 186 LYS A O 1
ATOM 679 N N . THR A 1 127 ? 47.286 68.213 6.067 1.00 23.30 187 THR A N 1
ATOM 680 C CA . THR A 1 127 ? 46.345 67.952 7.141 1.00 23.65 187 THR A CA 1
ATOM 681 C C . THR A 1 127 ? 47.124 67.476 8.352 1.00 22.59 187 THR A C 1
ATOM 682 O O . THR A 1 127 ? 47.879 66.503 8.276 1.00 23.02 187 THR A O 1
ATOM 686 N N . VAL A 1 128 ? 46.943 68.182 9.462 1.00 22.73 188 VAL A N 1
ATOM 687 C CA . VAL A 1 128 ? 47.507 67.785 10.736 1.00 22.80 188 VAL A CA 1
ATOM 688 C C . VAL A 1 128 ? 46.460 66.914 11.412 1.00 23.21 188 VAL A C 1
ATOM 689 O O . VAL A 1 128 ? 45.377 67.383 11.757 1.00 22.94 188 VAL A O 1
ATOM 693 N N . CYS A 1 129 ? 46.785 65.642 11.578 1.00 23.31 189 CYS A N 1
ATOM 694 C CA . CYS A 1 129 ? 45.861 64.682 12.158 1.00 24.41 189 CYS A CA 1
ATOM 695 C C . CYS A 1 129 ? 46.093 64.625 13.650 1.00 21.17 189 CYS A C 1
ATOM 696 O O . CYS A 1 129 ? 47.163 64.214 14.086 1.00 22.72 189 CYS A O 1
ATOM 699 N N . VAL A 1 130 ? 45.098 65.048 14.423 1.00 20.47 190 VAL A N 1
ATOM 700 C CA . VAL A 1 130 ? 45.187 65.037 15.878 1.00 22.22 190 VAL A CA 1
ATOM 701 C C . VAL A 1 130 ? 44.243 63.970 16.436 1.00 22.46 190 VAL A C 1
ATOM 702 O O . VAL A 1 130 ? 43.029 64.169 16.522 1.00 23.07 190 VAL A O 1
ATOM 706 N N . ASP A 1 131 ? 44.826 62.836 16.808 1.00 22.73 191 ASP A N 1
ATOM 707 C CA . ASP A 1 131 ? 44.095 61.706 17.369 1.00 22.18 191 ASP A CA 1
ATOM 708 C C . ASP A 1 131 ? 43.961 61.894 18.877 1.00 21.47 191 ASP A C 1
ATOM 709 O O . ASP A 1 131 ? 44.874 61.559 19.636 1.00 23.13 191 ASP A O 1
ATOM 714 N N . LEU A 1 132 ? 42.821 62.428 19.310 1.00 20.03 192 LEU A N 1
ATOM 715 C CA . LEU A 1 132 ? 42.584 62.686 20.727 1.00 21.30 192 LEU A CA 1
ATOM 716 C C . LEU A 1 132 ? 42.554 61.411 21.567 1.00 21.87 192 LEU A C 1
ATOM 717 O O . LEU A 1 132 ? 42.951 61.427 22.733 1.00 20.03 192 LEU A O 1
ATOM 722 N N . THR A 1 133 ? 42.081 60.317 20.977 1.00 22.35 193 THR A N 1
ATOM 723 C CA . THR A 1 133 ? 41.953 59.051 21.700 1.00 24.27 193 THR A CA 1
ATOM 724 C C . THR A 1 133 ? 43.325 58.489 22.071 1.00 22.56 193 THR A C 1
ATOM 725 O O . THR A 1 133 ? 43.537 58.073 23.202 1.00 24.13 193 THR A O 1
ATOM 729 N N . HIS A 1 134 ? 44.253 58.507 21.121 1.00 22.01 194 HIS A N 1
ATOM 730 C CA . HIS A 1 134 ? 45.606 58.010 21.357 1.00 24.48 194 HIS A CA 1
ATOM 731 C C . HIS A 1 134 ? 46.598 59.102 21.769 1.00 23.87 194 HIS A C 1
ATOM 732 O O . HIS A 1 134 ? 47.751 58.801 22.095 1.00 22.21 194 HIS A O 1
ATOM 739 N N . GLN A 1 135 ? 46.139 60.354 21.789 1.00 22.77 195 GLN A N 1
ATOM 740 C CA . GLN A 1 135 ? 46.987 61.502 22.130 1.00 21.57 195 GLN A CA 1
ATOM 741 C C . GLN A 1 135 ? 48.256 61.495 21.283 1.00 20.24 195 GLN A C 1
ATOM 742 O O . GLN A 1 135 ? 49.376 61.561 21.797 1.00 19.03 195 GLN A O 1
ATOM 748 N N . THR A 1 136 ? 48.053 61.396 19.974 1.00 20.04 196 THR A N 1
ATOM 749 C CA . THR A 1 136 ? 49.133 61.439 19.009 1.00 21.12 196 THR A CA 1
ATOM 750 C C . THR A 1 136 ? 48.773 62.354 17.847 1.00 20.61 196 THR A C 1
ATOM 751 O O . THR A 1 136 ? 47.605 62.699 17.643 1.00 19.45 196 THR A O 1
ATOM 755 N N . LEU A 1 137 ? 49.798 62.727 17.089 1.00 20.46 197 LEU A N 1
ATOM 756 C CA . LEU A 1 137 ? 49.663 63.657 15.983 1.00 19.93 197 LE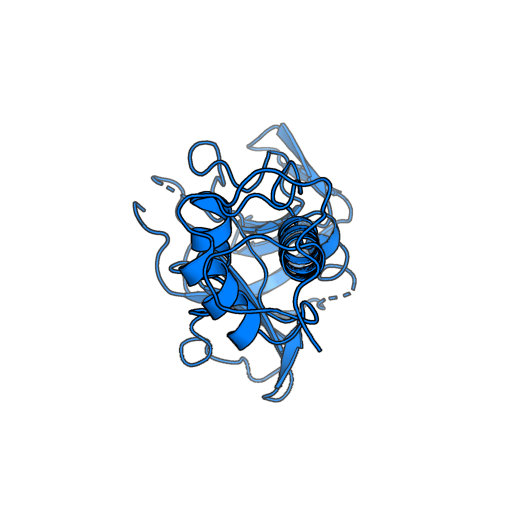U A CA 1
ATOM 757 C C . LEU A 1 137 ? 50.568 63.225 14.849 1.00 19.06 197 LEU A C 1
ATOM 758 O O . LEU A 1 137 ? 51.709 62.833 15.082 1.00 19.96 197 LEU A O 1
ATOM 763 N N . TRP A 1 138 ? 50.055 63.302 13.626 1.00 18.07 198 TRP A N 1
ATOM 764 C CA . TRP A 1 138 ? 50.868 63.123 12.429 1.00 20.60 198 TRP A CA 1
ATOM 765 C C . TRP A 1 138 ? 50.382 64.093 11.350 1.00 21.09 198 TRP A C 1
ATOM 766 O O . TRP A 1 138 ? 49.390 64.793 11.546 1.00 21.44 198 TRP A O 1
ATOM 777 N N . VAL A 1 139 ? 51.098 64.162 10.234 1.00 22.04 199 VAL A N 1
ATOM 778 C CA . VAL A 1 139 ? 50.740 65.079 9.148 1.00 22.43 199 VAL A CA 1
ATOM 779 C C . VAL A 1 139 ? 50.680 64.328 7.826 1.00 23.72 199 VAL A C 1
ATOM 780 O O . VAL A 1 139 ? 51.569 63.535 7.518 1.00 22.91 199 VAL A O 1
ATOM 784 N N . VAL A 1 140 ? 49.640 64.600 7.042 1.00 25.13 200 VAL A N 1
ATOM 785 C CA . VAL A 1 140 ? 49.508 64.017 5.710 1.00 27.24 200 VAL A CA 1
ATOM 786 C C . VAL A 1 140 ? 49.467 65.108 4.644 1.00 27.87 200 VAL A C 1
ATOM 787 O O . VAL A 1 140 ? 48.980 66.214 4.889 1.00 26.96 200 VAL A O 1
ATOM 791 N N . GLU A 1 141 ? 50.008 64.786 3.472 1.00 29.02 201 GLU A N 1
ATOM 792 C CA . GLU A 1 141 ? 49.926 65.648 2.303 1.00 31.24 201 GLU A CA 1
ATOM 793 C C . GLU A 1 141 ? 49.857 64.784 1.048 1.00 33.89 201 GLU A C 1
ATOM 794 O O . GLU A 1 141 ? 50.674 63.881 0.873 1.00 31.17 201 GLU A O 1
ATOM 800 N N . ASP A 1 142 ? 48.882 65.067 0.186 1.00 37.17 202 ASP A N 1
ATOM 801 C CA . ASP A 1 142 ? 48.683 64.324 -1.063 1.00 39.73 202 ASP A CA 1
ATOM 802 C C . ASP A 1 142 ? 48.623 62.808 -0.832 1.00 39.81 202 ASP A C 1
ATOM 803 O O . ASP A 1 142 ? 49.247 62.034 -1.556 1.00 42.38 202 ASP A O 1
ATOM 808 N N . GLY A 1 143 ? 47.882 62.401 0.196 1.00 39.56 203 GLY A N 1
ATOM 809 C CA . GLY A 1 143 ? 47.651 60.987 0.485 1.00 41.36 203 GLY A CA 1
ATOM 810 C C . GLY A 1 143 ? 48.780 60.236 1.173 1.00 44.00 203 GLY A C 1
ATOM 811 O O . GLY A 1 143 ? 48.678 59.024 1.367 1.00 49.05 203 GLY A O 1
ATOM 812 N N . LYS A 1 144 ? 49.846 60.937 1.555 1.00 42.11 204 LYS A N 1
ATOM 813 C CA . LYS A 1 144 ? 51.005 60.301 2.189 1.00 41.92 204 LYS A CA 1
ATOM 814 C C . LYS A 1 144 ? 51.401 61.011 3.480 1.00 38.66 204 LYS A C 1
ATOM 815 O O . LYS A 1 144 ? 51.326 62.238 3.563 1.00 33.52 204 LYS A O 1
ATOM 821 N N . ARG A 1 145 ? 51.820 60.235 4.481 1.00 35.28 205 ARG A N 1
ATOM 822 C CA . ARG A 1 145 ? 52.333 60.797 5.730 1.00 34.23 205 ARG A CA 1
ATOM 823 C C . ARG A 1 145 ? 53.704 61.402 5.504 1.00 31.22 205 ARG A C 1
ATOM 824 O O . ARG A 1 145 ? 54.607 60.729 5.021 1.00 32.52 205 ARG A O 1
ATOM 832 N N . ILE A 1 146 ? 53.848 62.672 5.860 1.00 29.74 206 ILE A N 1
ATOM 833 C CA . ILE A 1 146 ? 55.126 63.374 5.744 1.00 29.57 206 ILE A CA 1
ATOM 834 C C . ILE A 1 146 ? 55.720 63.690 7.119 1.00 28.17 206 ILE A C 1
ATOM 835 O O . ILE A 1 146 ? 56.836 64.186 7.219 1.00 29.47 206 ILE A O 1
ATOM 840 N N . PHE A 1 147 ? 54.962 63.402 8.173 1.00 27.51 207 PHE A N 1
ATOM 841 C CA . PHE A 1 147 ? 55.421 63.570 9.547 1.00 26.62 207 PHE A CA 1
ATOM 842 C C . PHE A 1 147 ? 54.821 62.404 10.327 1.00 25.72 207 PHE A C 1
ATOM 843 O O . PHE A 1 147 ? 53.597 62.294 10.431 1.00 23.41 207 PHE A O 1
ATOM 851 N N . GLU A 1 148 ? 55.676 61.523 10.843 1.00 26.31 208 GLU A N 1
ATOM 852 C CA . GLU A 1 148 ? 55.219 60.315 11.533 1.00 27.38 208 GLU A CA 1
ATOM 853 C C . GLU A 1 148 ? 54.632 60.649 12.906 1.00 25.14 208 GLU A C 1
ATOM 854 O O . GLU A 1 148 ? 54.925 61.709 13.459 1.00 24.64 208 GLU A O 1
ATOM 860 N N . PRO A 1 149 ? 53.791 59.749 13.453 1.00 24.39 209 PRO A N 1
ATOM 861 C CA . PRO A 1 149 ? 53.131 60.014 14.727 1.00 24.13 209 PRO A CA 1
ATOM 862 C C . PRO A 1 149 ? 54.075 60.424 15.851 1.00 22.99 209 PRO A C 1
ATOM 863 O O . PRO A 1 149 ? 55.134 59.823 16.029 1.00 22.94 209 PRO A O 1
ATOM 867 N N . THR A 1 150 ? 53.686 61.457 16.586 1.00 22.54 210 THR A N 1
ATOM 868 C CA . THR A 1 150 ? 54.382 61.843 17.801 1.00 21.81 210 THR A CA 1
ATOM 869 C C . THR A 1 150 ? 53.356 62.048 18.907 1.00 20.79 210 THR A C 1
ATOM 870 O O . THR A 1 150 ? 52.154 62.039 18.653 1.00 20.09 210 THR A O 1
ATOM 874 N N . VAL A 1 151 ? 53.840 62.228 20.131 1.00 20.33 211 VAL A N 1
ATOM 875 C CA . VAL A 1 151 ? 52.973 62.428 21.286 1.00 20.99 211 VAL A CA 1
ATOM 876 C C . VAL A 1 151 ? 52.493 63.873 21.381 1.00 20.44 211 VAL A C 1
ATOM 877 O O . VAL A 1 151 ? 53.217 64.801 21.027 1.00 20.69 211 VAL A O 1
ATOM 881 N N . VAL A 1 152 ? 51.259 64.044 21.844 1.00 19.52 212 VAL A N 1
ATOM 882 C CA . VAL A 1 152 ? 50.723 65.352 22.202 1.00 19.39 212 VAL A CA 1
ATOM 883 C C . VAL A 1 152 ? 49.983 65.238 23.520 1.00 18.49 212 VAL A C 1
ATOM 884 O O . VAL A 1 152 ? 49.714 64.132 23.993 1.00 19.87 212 VAL A O 1
ATOM 888 N N . ARG A 1 153 ? 49.675 66.384 24.114 1.00 18.30 213 ARG A N 1
ATOM 889 C CA . ARG A 1 153 ? 48.726 66.458 25.217 1.00 18.56 213 ARG A CA 1
ATOM 890 C C . ARG A 1 153 ? 47.698 67.525 24.885 1.00 18.47 213 ARG A C 1
ATOM 891 O O . ARG A 1 153 ? 48.051 68.695 24.699 1.00 16.96 213 ARG A O 1
ATOM 899 N N . THR A 1 154 ? 46.436 67.110 24.810 1.00 18.40 214 THR A N 1
ATOM 900 C CA . THR A 1 154 ? 45.333 68.005 24.486 1.00 18.52 214 THR A CA 1
ATOM 901 C C . THR A 1 154 ? 44.522 68.323 25.743 1.00 18.45 214 THR A C 1
ATOM 902 O O . THR A 1 154 ? 44.944 68.012 26.857 1.00 19.05 214 THR A O 1
ATOM 906 N N . GLY A 1 155 ? 43.369 68.961 25.568 1.00 19.24 215 GLY A N 1
ATOM 907 C CA . GLY A 1 155 ? 42.590 69.460 26.695 1.00 21.59 215 GLY A CA 1
ATOM 908 C C . GLY A 1 155 ? 42.229 68.406 27.728 1.00 22.72 215 GLY A C 1
ATOM 909 O O . GLY A 1 155 ? 41.722 67.341 27.385 1.00 22.67 215 GLY A O 1
ATOM 918 N N . ALA A 1 157 ? 40.152 67.213 31.376 1.00 28.28 217 ALA A N 1
ATOM 919 C CA . ALA A 1 157 ? 38.730 67.224 31.734 1.00 28.51 217 ALA A CA 1
ATOM 920 C C . ALA A 1 157 ? 38.260 68.641 32.033 1.00 27.11 217 ALA A C 1
ATOM 921 O O . ALA A 1 157 ? 38.886 69.359 32.811 1.00 28.79 217 ALA A O 1
ATOM 923 N N . GLY A 1 158 ? 37.160 69.037 31.399 1.00 26.46 218 GLY A N 1
ATOM 924 C CA . GLY A 1 158 ? 36.626 70.391 31.533 1.00 27.73 218 GLY A CA 1
ATOM 925 C C . GLY A 1 158 ? 37.137 71.356 30.474 1.00 27.57 218 GLY A C 1
ATOM 926 O O . GLY A 1 158 ? 36.554 72.421 30.275 1.00 26.89 218 GLY A O 1
ATOM 927 N N . TYR A 1 159 ? 38.220 70.985 29.792 1.00 26.85 219 TYR A N 1
ATOM 928 C CA . TYR A 1 159 ? 38.851 71.843 28.789 1.00 25.95 219 TYR A CA 1
ATOM 929 C C . TYR A 1 159 ? 39.103 71.090 27.489 1.00 24.73 219 TYR A C 1
ATOM 930 O O . TYR A 1 159 ? 40.051 71.399 26.769 1.00 25.42 219 TYR A O 1
ATOM 939 N N . ALA A 1 160 ? 38.253 70.113 27.184 1.00 24.43 220 ALA A N 1
ATOM 940 C CA . ALA A 1 160 ? 38.485 69.216 26.050 1.00 24.88 220 ALA A CA 1
ATOM 941 C C . ALA A 1 160 ? 38.634 69.981 24.740 1.00 23.85 220 ALA A C 1
ATOM 942 O O . ALA A 1 160 ? 37.882 70.915 24.475 1.00 26.78 220 ALA A O 1
ATOM 944 N N . THR A 1 161 ? 39.610 69.575 23.932 1.00 22.51 221 THR A N 1
ATOM 945 C CA . THR A 1 161 ? 39.862 70.185 22.624 1.00 22.47 221 THR A CA 1
ATOM 946 C C . THR A 1 161 ? 38.715 69.849 21.668 1.00 22.95 221 THR A C 1
ATOM 947 O O . THR A 1 161 ? 38.363 6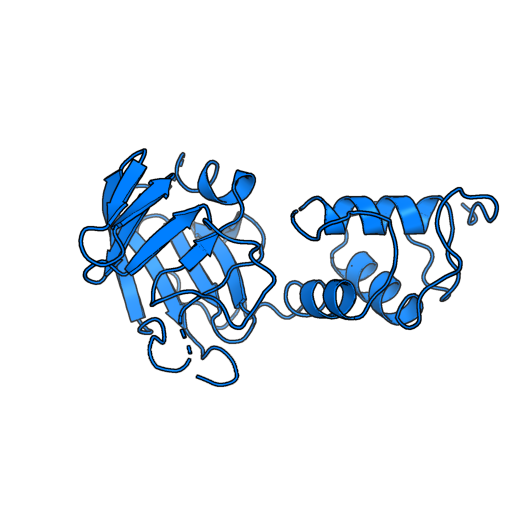8.685 21.503 1.00 23.57 221 THR A O 1
ATOM 951 N N . GLN A 1 162 ? 38.143 70.872 21.035 1.00 23.07 222 GLN A N 1
ATOM 952 C CA . GLN A 1 162 ? 36.949 70.698 20.203 1.00 22.09 222 GLN A CA 1
ATOM 953 C C . GLN A 1 162 ? 37.262 69.915 18.925 1.00 21.43 222 GLN A C 1
ATOM 954 O O . GLN A 1 162 ? 38.120 70.332 18.143 1.00 21.05 222 GLN A O 1
ATOM 960 N N . PRO A 1 163 ? 36.564 68.781 18.699 1.00 22.30 223 PRO A N 1
ATOM 961 C CA . PRO A 1 163 ? 36.767 68.036 17.455 1.00 23.13 223 PRO A CA 1
ATOM 962 C C . PRO A 1 163 ? 36.294 68.826 16.244 1.00 22.24 223 PRO A C 1
ATOM 963 O O . PRO A 1 163 ? 35.425 69.686 16.374 1.00 24.46 223 PRO A O 1
ATOM 967 N N . GLY A 1 164 ? 36.861 68.526 15.081 1.00 22.84 224 GLY A N 1
ATOM 968 C CA . GLY A 1 164 ? 36.487 69.189 13.840 1.00 24.01 224 GLY A CA 1
ATOM 969 C C . GLY A 1 164 ? 37.656 69.412 12.900 1.00 23.66 224 GLY A C 1
ATOM 970 O O . GLY A 1 164 ? 38.778 68.956 13.156 1.00 23.43 224 GLY A O 1
ATOM 971 N N . ALA A 1 165 ? 37.375 70.116 11.805 1.00 23.01 225 ALA A N 1
ATOM 972 C CA . ALA A 1 165 ? 38.364 70.457 10.789 1.00 24.30 225 ALA A CA 1
ATOM 973 C C . ALA A 1 165 ? 38.617 71.955 10.867 1.00 24.62 225 ALA A C 1
ATOM 974 O O . ALA A 1 165 ? 37.723 72.748 10.575 1.00 26.21 225 ALA A O 1
ATOM 976 N N . TRP A 1 166 ? 39.831 72.332 11.263 1.00 23.52 226 TRP A N 1
ATOM 977 C CA . TRP A 1 166 ? 40.162 73.718 11.586 1.00 23.43 226 TRP A CA 1
ATOM 978 C C . TRP A 1 166 ? 41.407 74.174 10.835 1.00 25.56 226 TRP A C 1
ATOM 979 O O . TRP A 1 166 ? 42.407 73.468 10.809 1.00 31.27 226 TRP A O 1
ATOM 990 N N . LYS A 1 167 ? 41.359 75.365 10.251 1.00 22.33 227 LYS A N 1
ATOM 991 C CA . LYS A 1 167 ? 42.488 75.882 9.483 1.00 22.96 227 LYS A CA 1
ATOM 992 C C . LYS A 1 167 ? 43.375 76.789 10.334 1.00 20.27 227 LYS A C 1
ATOM 993 O O . LYS A 1 167 ? 42.879 77.635 11.073 1.00 17.91 227 LYS A O 1
ATOM 999 N N . ILE A 1 168 ? 44.686 76.613 10.215 1.00 19.46 228 ILE A N 1
ATOM 1000 C CA . ILE A 1 168 ? 45.646 77.486 10.891 1.00 19.38 228 ILE A CA 1
ATOM 1001 C C . ILE A 1 168 ? 45.524 78.899 10.319 1.00 18.79 228 ILE A C 1
ATOM 1002 O O . ILE A 1 168 ? 45.659 79.093 9.112 1.00 19.24 228 ILE A O 1
ATOM 1007 N N . PHE A 1 169 ? 45.253 79.874 11.185 1.00 18.75 229 PHE A N 1
ATOM 1008 C CA . PHE A 1 169 ? 45.082 81.269 10.751 1.00 18.48 229 PHE A CA 1
ATOM 1009 C C . PHE A 1 169 ? 45.971 82.294 11.475 1.00 18.03 229 PHE A C 1
ATOM 1010 O O . PHE A 1 169 ? 46.008 83.454 11.075 1.00 17.92 229 PHE A O 1
ATOM 1018 N N . VAL A 1 170 ? 46.676 81.881 12.528 1.00 17.83 230 VAL A N 1
ATOM 1019 C CA . VAL A 1 170 ? 47.678 82.730 13.173 1.00 17.71 230 VAL A CA 1
ATOM 1020 C C . VAL A 1 170 ? 48.915 81.893 13.465 1.00 17.92 230 VAL A C 1
ATOM 1021 O O . VAL A 1 170 ? 48.807 80.775 13.976 1.00 17.32 230 VAL A O 1
ATOM 1025 N N . LYS A 1 171 ? 50.079 82.434 13.118 1.00 17.60 231 LYS A N 1
ATOM 1026 C CA . LYS A 1 171 ? 51.353 81.859 13.505 1.00 17.85 231 LYS A CA 1
ATOM 1027 C C . LYS A 1 171 ? 52.182 82.926 14.214 1.00 18.61 231 LYS A C 1
ATOM 1028 O O . LYS A 1 171 ? 52.379 84.021 13.676 1.00 18.67 231 LYS A O 1
ATOM 1034 N N . GLU A 1 172 ? 52.633 82.614 15.429 1.00 18.14 232 GLU A N 1
ATOM 1035 C CA . GLU A 1 172 ? 53.541 83.485 16.172 1.00 18.73 232 GLU A CA 1
ATOM 1036 C C . GLU A 1 172 ? 54.720 82.684 16.719 1.00 18.29 232 GLU A C 1
ATOM 1037 O O . GLU A 1 172 ? 54.541 81.579 17.236 1.00 16.02 232 GLU A O 1
ATOM 1043 N N . GLY A 1 173 ? 55.922 83.246 16.601 1.00 18.63 233 GLY A N 1
ATOM 1044 C CA . GLY A 1 173 ? 57.125 82.626 17.160 1.00 17.91 233 GLY A CA 1
ATOM 1045 C C . GLY A 1 173 ? 56.959 82.350 18.642 1.00 16.65 233 GLY A C 1
ATOM 1046 O O . GLY A 1 173 ? 57.353 81.295 19.131 1.00 15.89 233 GLY A O 1
ATOM 1047 N N . THR A 1 174 ? 56.375 83.318 19.347 1.00 16.53 234 THR A N 1
ATOM 1048 C CA . THR A 1 174 ? 55.977 83.159 20.737 1.00 16.46 234 THR A CA 1
ATOM 1049 C C . THR A 1 174 ? 54.671 83.929 20.949 1.00 17.57 234 THR A C 1
ATOM 1050 O O . THR A 1 174 ? 54.569 85.104 20.591 1.00 20.28 234 THR A O 1
ATOM 1054 N N . HIS A 1 175 ? 53.673 83.263 21.516 1.00 17.17 235 HIS A N 1
ATOM 1055 C CA . HIS A 1 175 ? 52.371 83.879 21.771 1.00 17.98 235 HIS A CA 1
ATOM 1056 C C . HIS A 1 175 ? 52.188 84.100 23.265 1.00 16.89 235 HIS A C 1
ATOM 1057 O O . HIS A 1 175 ? 52.382 83.183 24.056 1.00 17.53 235 HIS A O 1
ATOM 1064 N N . TRP A 1 176 ? 51.817 85.316 23.647 1.00 16.84 236 TRP A N 1
ATOM 1065 C CA . TRP A 1 176 ? 51.464 85.606 25.027 1.00 18.49 236 TRP A CA 1
ATOM 1066 C C . TRP A 1 176 ? 49.990 85.301 25.225 1.00 19.20 236 TRP A C 1
ATOM 1067 O O . TRP A 1 176 ? 49.137 85.939 24.614 1.00 19.85 236 TRP A O 1
ATOM 1078 N N . SER A 1 177 ? 49.689 84.321 26.069 1.00 20.18 237 SER A N 1
ATOM 1079 C CA . SER A 1 177 ? 48.304 84.008 26.398 1.00 21.33 237 SER A CA 1
ATOM 1080 C C . SER A 1 177 ? 47.833 84.997 27.455 1.00 21.67 237 SER A C 1
ATOM 1081 O O . SER A 1 177 ? 48.356 85.013 28.568 1.00 19.48 237 SER A O 1
ATOM 1084 N N . LYS A 1 178 ? 46.862 85.834 27.101 1.00 23.22 238 LYS A N 1
ATOM 1085 C CA . LYS A 1 178 ? 46.289 86.783 28.058 1.00 26.07 238 LYS A CA 1
ATOM 1086 C C . LYS A 1 178 ? 45.499 86.053 29.142 1.00 24.99 238 LYS A C 1
ATOM 1087 O O . LYS A 1 178 ? 45.515 86.458 30.300 1.00 29.17 238 LYS A O 1
ATOM 1093 N N . LYS A 1 179 ? 44.825 84.973 28.768 1.00 24.66 239 LYS A N 1
ATOM 1094 C CA . LYS A 1 179 ? 44.053 84.188 29.731 1.00 28.37 239 LYS A CA 1
ATOM 1095 C C . LYS A 1 179 ? 44.951 83.494 30.763 1.00 26.96 239 LYS A C 1
ATOM 1096 O O . LYS A 1 179 ? 44.694 83.559 31.960 1.00 27.49 239 LYS A O 1
ATOM 1102 N N . TYR A 1 180 ? 46.010 82.843 30.296 1.00 25.49 240 TYR A N 1
ATOM 1103 C CA . TYR A 1 180 ? 46.840 82.010 31.166 1.00 25.41 240 TYR A CA 1
ATOM 1104 C C . TYR A 1 180 ? 48.153 82.666 31.602 1.00 24.02 240 TYR A C 1
ATOM 1105 O O . TYR A 1 180 ? 48.867 82.110 32.432 1.00 22.73 240 TYR A O 1
ATOM 1114 N N . LYS A 1 181 ? 48.446 83.851 31.061 1.00 22.76 241 LYS A N 1
ATOM 1115 C CA . LYS A 1 181 ? 49.616 84.645 31.451 1.00 23.83 241 LYS A CA 1
ATOM 1116 C C . LYS A 1 181 ? 50.908 83.852 31.297 1.00 22.12 241 LYS A C 1
ATOM 1117 O O . LYS A 1 181 ? 51.682 83.700 32.240 1.00 21.84 241 LYS A O 1
ATOM 1123 N N . VAL A 1 182 ? 51.129 83.348 30.091 1.00 20.72 242 VAL A N 1
ATOM 1124 C CA . VAL A 1 182 ? 52.280 82.513 29.802 1.00 19.83 242 VAL A CA 1
ATOM 1125 C C . VAL A 1 182 ? 52.665 82.677 28.336 1.00 18.58 242 VAL A C 1
ATOM 1126 O O . VAL A 1 182 ? 51.805 82.919 27.482 1.00 17.80 242 VAL A O 1
ATOM 1130 N N . TRP A 1 183 ? 53.961 82.571 28.062 1.00 16.94 243 TRP A N 1
ATOM 1131 C CA . TRP A 1 183 ? 54.470 82.585 26.697 1.00 17.33 243 TRP A CA 1
ATOM 1132 C C . TRP A 1 183 ? 54.376 81.185 26.100 1.00 17.51 243 TRP A C 1
ATOM 1133 O O . TRP A 1 183 ? 54.810 80.215 26.720 1.00 18.36 243 TRP A O 1
ATOM 1144 N N . LEU A 1 184 ? 53.807 81.090 24.900 1.00 16.64 244 LEU A N 1
ATOM 1145 C CA . LEU A 1 184 ? 53.644 79.819 24.203 1.00 17.09 244 LEU A CA 1
ATOM 1146 C C . LEU A 1 184 ? 54.466 79.812 22.910 1.00 16.18 244 LEU A C 1
ATOM 1147 O O . LEU A 1 184 ? 54.097 80.477 21.934 1.00 15.29 244 LEU A O 1
ATOM 1152 N N . PRO A 1 185 ? 55.587 79.067 22.897 1.00 15.66 245 PRO A N 1
ATOM 1153 C CA . PRO A 1 185 ? 56.429 79.016 21.699 1.00 16.09 245 PRO A CA 1
ATOM 1154 C C . PRO A 1 185 ? 55.791 78.309 20.502 1.00 15.73 245 PRO A C 1
ATOM 1155 O O . PRO A 1 185 ? 55.017 77.366 20.674 1.00 14.94 245 PRO A O 1
ATOM 1159 N N . TYR A 1 186 ? 56.141 78.778 19.304 1.00 16.35 246 TYR A N 1
ATOM 1160 C CA . TYR A 1 186 ? 55.729 78.169 18.040 1.00 16.73 246 TYR A CA 1
ATOM 1161 C C . TYR A 1 186 ? 54.223 77.971 17.981 1.00 16.13 246 TYR A C 1
ATOM 1162 O O . TYR A 1 186 ? 53.715 76.871 17.744 1.00 17.64 246 TYR A O 1
ATOM 1171 N N . TRP A 1 187 ? 53.536 79.081 18.195 1.00 15.90 247 TRP A N 1
ATOM 1172 C CA . TRP A 1 187 ? 52.094 79.139 18.309 1.00 16.98 247 TRP A CA 1
ATOM 1173 C C . TRP A 1 187 ? 51.446 79.097 16.934 1.00 16.25 247 TRP A C 1
ATOM 1174 O O . TRP A 1 187 ? 51.806 79.878 16.055 1.00 15.70 247 TRP A O 1
ATOM 1185 N N . GLN A 1 188 ? 50.499 78.179 16.757 1.00 16.49 248 GLN A N 1
ATOM 1186 C CA . GLN A 1 188 ? 49.709 78.072 15.529 1.00 16.83 248 GLN A CA 1
ATOM 1187 C C . GLN A 1 188 ? 48.231 77.926 15.895 1.00 16.98 248 GLN A C 1
ATOM 1188 O O . GLN A 1 188 ? 47.767 76.842 16.252 1.00 17.70 248 GLN A O 1
ATOM 1194 N N . ASN A 1 189 ? 47.511 79.042 15.830 1.00 17.67 249 ASN A N 1
ATOM 1195 C CA . ASN A 1 189 ? 46.106 79.113 16.219 1.00 17.20 249 ASN A CA 1
ATOM 1196 C C . ASN A 1 189 ? 45.253 78.514 15.110 1.00 17.24 249 ASN A C 1
ATOM 1197 O O . ASN A 1 189 ? 45.381 78.913 13.950 1.00 17.69 249 ASN A O 1
ATOM 1202 N N . PHE A 1 190 ? 44.412 77.540 15.455 1.00 17.34 250 PHE A N 1
ATOM 1203 C CA . PHE A 1 190 ? 43.489 76.941 14.479 1.00 18.38 250 PHE A CA 1
ATOM 1204 C C . PHE A 1 190 ? 42.000 77.053 14.840 1.00 18.71 250 PHE A C 1
ATOM 1205 O O . PHE A 1 190 ? 41.155 76.886 13.970 1.00 20.42 250 PHE A O 1
ATOM 1213 N N . ASN A 1 191 ? 41.667 77.332 16.098 1.00 18.85 251 ASN A N 1
ATOM 1214 C CA . ASN A 1 191 ? 40.255 77.423 16.498 1.00 20.35 251 ASN A CA 1
ATOM 1215 C C . ASN A 1 191 ? 40.042 78.254 17.758 1.00 21.16 251 ASN A C 1
ATOM 1216 O O . ASN A 1 191 ? 40.158 77.747 18.876 1.00 21.38 251 ASN A O 1
ATOM 1221 N N . ASN A 1 192 ? 39.725 79.533 17.568 1.00 23.20 252 ASN A N 1
ATOM 1222 C CA . ASN A 1 192 ? 39.355 80.430 18.670 1.00 25.62 252 ASN A CA 1
ATOM 1223 C C . ASN A 1 192 ? 40.327 80.417 19.841 1.00 25.07 252 ASN A C 1
ATOM 1224 O O . ASN A 1 192 ? 39.907 80.491 20.993 1.00 24.55 252 ASN A O 1
ATOM 1229 N N . GLY A 1 193 ? 41.620 80.317 19.553 1.00 24.77 253 GLY A N 1
ATOM 1230 C CA . GLY A 1 193 ? 42.625 80.284 20.615 1.00 24.01 253 GLY A CA 1
ATOM 1231 C C . GLY A 1 193 ? 43.059 78.890 21.032 1.00 22.79 253 GLY A C 1
ATOM 1232 O O . GLY A 1 193 ? 43.931 78.756 21.880 1.00 26.95 253 GLY A O 1
ATOM 1233 N N . GLU A 1 194 ? 42.447 77.848 20.472 1.00 22.70 254 GLU A N 1
ATOM 1234 C CA . GLU A 1 194 ? 43.007 76.498 20.579 1.00 23.03 254 GLU A CA 1
ATOM 1235 C C . GLU A 1 194 ? 44.042 76.383 19.465 1.00 20.87 254 GLU A C 1
ATOM 1236 O O . GLU A 1 194 ? 43.729 76.598 18.288 1.00 20.51 254 GLU A O 1
ATOM 1242 N N . GLY A 1 195 ? 45.283 76.089 19.848 1.00 19.09 255 GLY A N 1
ATOM 1243 C CA . GLY A 1 195 ? 46.392 76.074 18.906 1.00 18.09 255 GLY A CA 1
ATOM 1244 C C . GLY A 1 195 ? 47.437 75.021 19.205 1.00 16.99 255 GLY A C 1
ATOM 1245 O O . GLY A 1 195 ? 47.414 74.386 20.257 1.00 16.73 255 GLY A O 1
ATOM 1246 N N . LEU A 1 196 ? 48.332 74.826 18.241 1.00 17.39 256 LEU A N 1
ATOM 1247 C CA . LEU A 1 196 ? 49.545 74.050 18.429 1.00 17.11 256 LEU A CA 1
ATOM 1248 C C . LEU A 1 196 ? 50.584 74.961 19.075 1.00 16.98 256 LEU A C 1
ATOM 1249 O O . LEU A 1 196 ? 50.687 76.134 18.707 1.00 16.82 256 LEU A O 1
ATOM 1254 N N . HIS A 1 197 ? 51.346 74.428 20.028 1.00 16.33 257 HIS A N 1
ATOM 1255 C CA . HIS A 1 197 ? 52.481 75.151 20.608 1.00 16.61 257 HIS A CA 1
ATOM 1256 C C . HIS A 1 197 ? 53.374 74.213 21.411 1.00 16.65 257 HIS A C 1
ATOM 1257 O O . HIS A 1 197 ? 52.973 73.090 21.731 1.00 16.96 257 HIS A O 1
ATOM 1264 N N . THR A 1 198 ? 54.579 74.674 21.736 1.00 16.00 258 THR A N 1
ATOM 1265 C CA . THR A 1 198 ? 55.475 73.905 22.601 1.00 15.91 258 THR A CA 1
ATOM 1266 C C . THR A 1 198 ? 54.885 73.836 24.001 1.00 15.82 258 THR A C 1
ATOM 1267 O O . THR A 1 198 ? 54.501 74.860 24.571 1.00 15.73 258 THR A O 1
ATOM 1271 N N . THR A 1 199 ? 54.815 72.627 24.547 1.00 15.32 259 THR A N 1
ATOM 1272 C CA . THR A 1 199 ? 54.366 72.419 25.915 1.00 16.09 259 THR A CA 1
ATOM 1273 C C . THR A 1 199 ? 55.216 73.249 26.880 1.00 16.14 259 THR A C 1
ATOM 1274 O O . THR A 1 199 ? 56.419 73.388 26.675 1.00 15.66 259 THR A O 1
ATOM 1278 N N . THR A 1 200 ? 54.586 73.820 27.907 1.00 17.02 260 THR A N 1
ATOM 1279 C CA . THR A 1 200 ? 55.312 74.595 28.921 1.00 18.92 260 THR A CA 1
ATOM 1280 C C . THR A 1 200 ? 55.542 73.790 30.206 1.00 19.65 260 THR A C 1
ATOM 1281 O O . THR A 1 200 ? 56.236 74.245 31.107 1.00 19.75 260 THR A O 1
ATOM 1285 N N . THR A 1 201 ? 54.948 72.603 30.283 1.00 19.71 261 THR A N 1
ATOM 1286 C CA . THR A 1 201 ? 55.177 71.679 31.387 1.00 20.04 261 THR A CA 1
ATOM 1287 C C . THR A 1 201 ? 55.451 70.288 30.819 1.00 20.11 261 THR A C 1
ATOM 1288 O O . THR A 1 201 ? 55.182 70.028 29.644 1.00 17.47 261 THR A O 1
ATOM 1292 N N . TYR A 1 202 ? 55.981 69.401 31.655 1.00 20.16 262 TYR A N 1
ATOM 1293 C CA . TYR A 1 202 ? 56.321 68.047 31.233 1.00 19.98 262 TYR A CA 1
ATOM 1294 C C . TYR A 1 202 ? 55.099 67.385 30.591 1.00 18.57 262 TYR A C 1
ATOM 1295 O O . TYR A 1 202 ? 54.057 67.244 31.225 1.00 18.24 262 TYR A O 1
ATOM 1304 N N . ILE A 1 203 ? 55.238 66.989 29.328 1.00 17.76 263 ILE A N 1
ATOM 1305 C CA . ILE A 1 203 ? 54.090 66.626 28.493 1.00 18.69 263 ILE A CA 1
ATOM 1306 C C . ILE A 1 203 ? 53.414 65.324 28.926 1.00 20.30 263 ILE A C 1
ATOM 1307 O O . ILE A 1 203 ? 52.251 65.085 28.603 1.00 19.09 263 ILE A O 1
ATOM 1312 N N . HIS A 1 204 ? 54.142 64.494 29.669 1.00 21.63 264 HIS A N 1
ATOM 1313 C CA . HIS A 1 204 ? 53.633 63.199 30.088 1.00 22.39 264 HIS A CA 1
ATOM 1314 C C . HIS A 1 204 ? 52.893 63.206 31.435 1.00 24.64 264 HIS A C 1
ATOM 1315 O O . HIS A 1 204 ? 52.516 62.150 31.926 1.00 27.46 264 HIS A O 1
ATOM 1322 N N A GLU A 1 205 ? 52.685 64.387 32.013 0.50 25.04 265 GLU A N 1
ATOM 1323 N N B GLU A 1 205 ? 52.692 64.390 32.015 0.50 25.27 265 GLU A N 1
ATOM 1324 C CA A GLU A 1 205 ? 51.863 64.529 33.211 0.50 25.69 265 GLU A CA 1
ATOM 1325 C CA B GLU A 1 205 ? 51.853 64.549 33.203 0.50 26.07 265 GLU A CA 1
ATOM 1326 C C A GLU A 1 205 ? 50.427 64.858 32.797 0.50 24.86 265 GLU A C 1
ATOM 1327 C C B GLU A 1 205 ? 50.423 64.855 32.765 0.50 24.98 265 GLU A C 1
ATOM 1328 O O A GLU A 1 205 ? 50.137 65.997 32.430 0.50 23.65 265 GLU A O 1
ATOM 1329 O O B GLU A 1 205 ? 50.134 65.980 32.354 0.50 23.71 265 GLU A O 1
ATOM 1340 N N . PRO A 1 206 ? 49.520 63.862 32.849 1.00 24.96 266 PRO A N 1
ATOM 1341 C CA . PRO A 1 206 ? 48.167 64.079 32.321 1.00 24.64 266 PRO A CA 1
ATOM 1342 C C . PRO A 1 206 ? 47.294 65.087 33.076 1.00 23.08 266 PRO A C 1
ATOM 1343 O O . PRO A 1 206 ? 46.374 65.648 32.476 1.00 23.17 266 PRO A O 1
ATOM 1347 N N . TRP A 1 207 ? 47.582 65.334 34.352 1.00 21.50 267 TRP A N 1
ATOM 1348 C CA . TRP A 1 207 ? 46.688 66.136 35.195 1.00 23.53 267 TRP A CA 1
ATOM 1349 C C . TRP A 1 207 ? 46.931 67.649 35.193 1.00 22.54 267 TRP A C 1
ATOM 1350 O O . TRP A 1 207 ? 46.145 68.395 35.779 1.00 24.30 267 TRP A O 1
ATOM 1361 N N . ILE A 1 208 ? 47.993 68.112 34.541 1.00 21.35 268 ILE A N 1
ATOM 1362 C CA . ILE A 1 208 ? 48.330 69.541 34.589 1.00 22.54 268 ILE A CA 1
ATOM 1363 C C . ILE A 1 208 ? 48.105 70.279 33.264 1.00 22.47 268 ILE A C 1
ATOM 1364 O O . ILE A 1 208 ? 48.397 71.470 33.167 1.00 24.28 268 ILE A O 1
ATOM 1369 N N . GLY A 1 209 ? 47.581 69.584 32.256 1.00 22.17 269 GLY A N 1
ATOM 1370 C CA . GLY A 1 209 ? 47.248 70.222 30.979 1.00 22.37 269 GLY A CA 1
ATOM 1371 C C . GLY A 1 209 ? 46.598 69.285 29.966 1.00 21.64 269 GLY A C 1
ATOM 1372 O O . GLY A 1 209 ? 46.375 68.111 30.263 1.00 19.22 269 GLY A O 1
ATOM 1373 N N . SER A 1 210 ? 46.254 69.794 28.780 1.00 22.06 270 SER A N 1
ATOM 1374 C CA . SER A 1 210 ? 46.293 71.229 28.471 1.00 21.76 270 SER A CA 1
ATOM 1375 C C . SER A 1 210 ? 44.963 71.855 28.859 1.00 21.62 270 SER A C 1
ATOM 1376 O O . SER A 1 210 ? 44.070 71.167 29.360 1.00 20.76 270 SER A O 1
ATOM 1379 N N . HIS A 1 211 ? 44.828 73.155 28.608 1.00 21.06 271 HIS A N 1
ATOM 1380 C CA . HIS A 1 211 ? 43.554 73.844 28.791 1.00 22.58 271 HIS A CA 1
ATOM 1381 C C . HIS A 1 211 ? 42.805 74.039 27.462 1.00 21.48 271 HIS A C 1
ATOM 1382 O O . HIS A 1 211 ? 41.962 74.925 27.344 1.00 21.61 271 HIS A O 1
ATOM 1389 N N . GLY A 1 212 ? 43.096 73.188 26.478 1.00 19.96 272 GLY A N 1
ATOM 1390 C CA . GLY A 1 212 ? 42.397 73.212 25.191 1.00 19.95 272 GLY A CA 1
ATOM 1391 C C . GLY A 1 212 ? 43.328 73.100 24.002 1.00 19.20 272 GLY A C 1
ATOM 1392 O O . GLY A 1 212 ? 42.964 72.533 22.969 1.00 19.26 272 GLY A O 1
ATOM 1393 N N . CYS A 1 213 ? 44.531 73.648 24.146 1.00 18.40 273 CYS A N 1
ATOM 1394 C CA . CYS A 1 213 ? 45.528 73.603 23.086 1.00 19.40 273 CYS A CA 1
ATOM 1395 C C . CYS A 1 213 ? 46.123 72.211 22.908 1.00 18.70 273 CYS A C 1
ATOM 1396 O O . CYS A 1 213 ? 45.925 71.321 23.735 1.00 20.60 273 CYS A O 1
ATOM 1399 N N . VAL A 1 214 ? 46.844 72.041 21.809 1.00 17.56 274 VAL A N 1
ATOM 1400 C CA . VAL A 1 214 ? 47.570 70.819 21.525 1.00 17.32 274 VAL A CA 1
ATOM 1401 C C . VAL A 1 214 ? 49.033 71.060 21.897 1.00 16.95 274 VAL A C 1
ATOM 1402 O O . VAL A 1 214 ? 49.776 71.682 21.137 1.00 16.19 274 VAL A O 1
ATOM 1406 N N . ASN A 1 215 ? 49.427 70.587 23.079 1.00 17.05 275 ASN A N 1
ATOM 1407 C CA . ASN A 1 215 ? 50.805 70.707 23.548 1.00 17.51 275 ASN A CA 1
ATOM 1408 C C . ASN A 1 215 ? 51.712 69.764 22.763 1.00 17.33 275 ASN A C 1
ATOM 1409 O O . ASN A 1 215 ? 51.357 68.602 22.544 1.00 16.79 275 ASN A O 1
ATOM 1414 N N . LEU A 1 216 ? 52.890 70.258 22.383 1.00 16.94 276 LEU A N 1
ATOM 1415 C CA . LEU A 1 216 ? 53.869 69.496 21.604 1.00 17.83 276 LEU A CA 1
ATOM 1416 C C . LEU A 1 216 ? 55.254 69.548 22.248 1.00 17.09 276 LEU A C 1
ATOM 1417 O O . LEU A 1 216 ? 55.582 70.503 22.956 1.00 15.47 276 LEU A O 1
ATOM 1422 N N . LEU A 1 217 ? 56.068 68.527 21.985 1.00 16.48 277 LEU A N 1
ATOM 1423 C CA . LEU A 1 217 ? 57.472 68.549 22.386 1.00 17.84 277 LEU A CA 1
ATOM 1424 C C . LEU A 1 217 ? 58.211 69.657 21.618 1.00 18.23 277 LEU A C 1
ATOM 1425 O O . LEU A 1 217 ? 57.833 69.970 20.486 1.00 17.85 277 LEU A O 1
ATOM 1430 N N . PRO A 1 218 ? 59.265 70.246 22.222 1.00 18.90 278 PRO A N 1
ATOM 1431 C CA . PRO A 1 218 ? 60.008 71.338 21.569 1.00 20.12 278 PRO A CA 1
ATOM 1432 C C . PRO A 1 218 ? 60.473 71.019 20.145 1.00 20.76 278 PRO A C 1
ATOM 1433 O O . PRO A 1 218 ? 60.246 71.818 19.234 1.00 20.79 278 PRO A O 1
ATOM 1437 N N . SER A 1 219 ? 61.100 69.860 19.953 1.00 20.86 279 SER A N 1
ATOM 1438 C CA . SER A 1 219 ? 61.588 69.467 18.628 1.00 23.28 279 SER A CA 1
ATOM 1439 C C . SER A 1 219 ? 60.449 69.374 17.602 1.00 21.06 279 SER A C 1
ATOM 1440 O O . SER A 1 219 ? 60.570 69.864 16.479 1.00 20.40 279 SER A O 1
ATOM 1443 N N . ASP A 1 220 ? 59.346 68.751 17.996 1.00 20.36 280 ASP A N 1
ATOM 1444 C CA . ASP A 1 220 ? 58.188 68.601 17.115 1.00 20.15 280 ASP A CA 1
ATOM 1445 C C . ASP A 1 220 ? 57.513 69.940 16.792 1.00 18.86 280 ASP A C 1
ATOM 1446 O O . ASP A 1 220 ? 57.136 70.180 15.648 1.00 17.62 280 ASP A O 1
ATOM 1451 N N . SER A 1 221 ? 57.347 70.797 17.797 1.00 19.03 281 SER A N 1
ATOM 1452 C CA . SER A 1 221 ? 56.684 72.087 17.591 1.00 19.80 281 SER A CA 1
ATOM 1453 C C . SER A 1 221 ? 57.461 72.954 16.608 1.00 18.37 281 SER A C 1
ATOM 1454 O O . SER A 1 221 ? 56.868 73.586 15.743 1.00 17.28 281 SER A O 1
ATOM 1457 N N . LYS A 1 222 ? 58.784 72.973 16.740 1.00 18.93 282 LYS A N 1
ATOM 1458 C CA . LYS A 1 222 ? 59.629 73.751 15.834 1.00 20.66 282 LYS A CA 1
ATOM 1459 C C . LYS A 1 222 ? 59.519 73.225 14.403 1.00 21.29 282 LYS A C 1
ATOM 1460 O O . LYS A 1 222 ? 59.358 73.999 13.457 1.00 18.85 282 LYS A O 1
ATOM 1466 N N A LYS A 1 223 ? 59.608 71.908 14.262 0.50 22.26 283 LYS A N 1
ATOM 1467 N N B LYS A 1 223 ? 59.612 71.904 14.254 0.50 22.20 283 LYS A N 1
ATOM 1468 C CA A LYS A 1 223 ? 59.493 71.258 12.968 0.50 23.99 283 LYS A CA 1
ATOM 1469 C CA B LYS A 1 223 ? 59.479 71.254 12.950 0.50 23.67 283 LYS A CA 1
ATOM 1470 C C A LYS A 1 223 ? 58.138 71.533 12.301 0.50 21.43 283 LYS A C 1
ATOM 1471 C C B LYS A 1 223 ? 58.131 71.553 12.297 0.50 21.32 283 LYS A C 1
ATOM 1472 O O A LYS A 1 223 ? 58.080 71.834 11.111 0.50 19.24 283 LYS A O 1
ATOM 1473 O O B LYS A 1 223 ? 58.069 71.880 11.114 0.50 19.13 283 LYS A O 1
ATOM 1484 N N . LEU A 1 224 ? 57.057 71.450 13.073 1.00 20.11 284 LEU A N 1
ATOM 1485 C CA . LEU A 1 224 ? 55.715 71.729 12.557 1.00 20.68 284 LEU A CA 1
ATOM 1486 C C . LEU A 1 224 ? 55.524 73.209 12.219 1.00 20.25 284 LEU A C 1
ATOM 1487 O O . LEU A 1 224 ? 54.824 73.540 11.262 1.00 19.80 284 LEU A O 1
ATOM 1492 N N . TYR A 1 225 ? 56.152 74.092 12.994 1.00 19.45 285 TYR A N 1
ATOM 1493 C CA . TYR A 1 225 ? 56.118 75.522 12.702 1.00 20.15 285 TYR A CA 1
ATOM 1494 C C . TYR A 1 225 ? 56.760 75.826 11.340 1.00 20.92 285 TYR A C 1
ATOM 1495 O O . TYR A 1 225 ? 56.252 76.654 10.581 1.00 19.17 285 TYR A O 1
ATOM 1504 N N A GLU A 1 226 ? 57.870 75.153 11.040 0.50 21.83 286 GLU A N 1
ATOM 1505 N N B GLU A 1 226 ? 57.864 75.145 11.046 0.50 21.84 286 GLU A N 1
ATOM 1506 C CA A GLU A 1 226 ? 58.550 75.309 9.756 0.50 25.35 286 GLU A CA 1
ATOM 1507 C CA B GLU A 1 226 ? 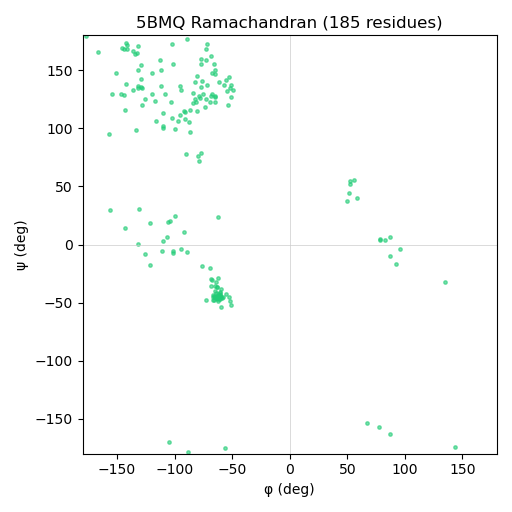58.567 75.295 9.778 0.50 25.02 286 GLU A CA 1
ATOM 1508 C C A GLU A 1 226 ? 57.792 74.631 8.612 0.50 24.39 286 GLU A C 1
ATOM 1509 C C B GLU A 1 226 ? 57.830 74.613 8.615 0.50 24.36 286 GLU A C 1
ATOM 1510 O O A GLU A 1 226 ? 57.748 75.156 7.500 0.50 25.09 286 GLU A O 1
ATOM 1511 O O B GLU A 1 226 ? 57.834 75.121 7.494 0.50 25.14 286 GLU A O 1
ATOM 1530 N N . LEU A 1 228 ? 54.348 73.630 8.437 1.00 22.41 288 LEU A N 1
ATOM 1531 C CA . LEU A 1 228 ? 52.947 73.956 8.178 1.00 21.90 288 LEU A CA 1
ATOM 1532 C C . LEU A 1 228 ? 52.759 75.375 7.648 1.00 22.52 288 LEU A C 1
ATOM 1533 O O . LEU A 1 228 ? 53.525 76.288 7.978 1.00 22.30 288 LEU A O 1
ATOM 1538 N N . ASP A 1 229 ? 51.726 75.541 6.824 1.00 21.75 289 ASP A N 1
ATOM 1539 C CA . ASP A 1 229 ? 51.386 76.827 6.229 1.00 22.60 289 ASP A CA 1
ATOM 1540 C C . ASP A 1 229 ? 50.064 77.340 6.774 1.00 20.00 289 ASP A C 1
ATOM 1541 O O . ASP A 1 229 ? 49.242 76.571 7.279 1.00 19.32 289 ASP A O 1
ATOM 1546 N N . PHE A 1 230 ? 49.860 78.647 6.656 1.00 19.47 290 PHE A N 1
ATOM 1547 C CA . PHE A 1 230 ? 48.535 79.230 6.831 1.00 18.92 290 PHE A CA 1
ATOM 1548 C C . PHE A 1 230 ? 47.558 78.463 5.944 1.00 19.14 290 PHE A C 1
ATOM 1549 O O . PHE A 1 230 ? 47.881 78.130 4.806 1.00 20.25 290 PHE A O 1
ATOM 1557 N N . GLY A 1 231 ? 46.381 78.156 6.477 1.00 19.77 291 GLY A N 1
ATOM 1558 C CA . GLY A 1 231 ? 45.358 77.446 5.715 1.00 20.60 291 GLY A CA 1
ATOM 1559 C C . GLY A 1 231 ? 45.454 75.929 5.749 1.00 21.42 291 GLY A C 1
ATOM 1560 O O . GLY A 1 231 ? 44.544 75.251 5.277 1.00 21.33 291 GLY A O 1
ATOM 1561 N N . ASP A 1 232 ? 46.546 75.382 6.288 1.00 21.55 292 ASP A N 1
ATOM 1562 C CA . ASP A 1 232 ? 46.625 73.937 6.511 1.00 21.49 292 ASP A CA 1
ATOM 1563 C C . ASP A 1 232 ? 45.579 73.539 7.551 1.00 20.57 292 ASP A C 1
ATOM 1564 O O . ASP A 1 232 ? 45.261 74.310 8.455 1.00 21.07 292 ASP A O 1
ATOM 1569 N N . THR A 1 233 ? 45.034 72.340 7.404 1.00 20.39 293 THR A N 1
ATOM 1570 C CA . THR A 1 233 ? 43.906 71.900 8.217 1.00 20.68 293 THR A CA 1
ATOM 1571 C C . THR A 1 233 ? 44.397 71.113 9.425 1.00 19.05 293 THR A C 1
ATOM 1572 O O . THR A 1 233 ? 45.257 70.247 9.298 1.00 20.93 293 THR A O 1
ATOM 1576 N N . VAL A 1 234 ? 43.863 71.442 10.597 1.00 18.32 294 VAL A N 1
ATOM 1577 C CA . VAL A 1 234 ? 44.070 70.645 11.795 1.00 20.15 294 VAL A CA 1
ATOM 1578 C C . VAL A 1 234 ? 42.798 69.831 12.002 1.00 21.21 294 VAL A C 1
ATOM 1579 O O . VAL A 1 234 ? 41.745 70.379 12.338 1.00 21.71 294 VAL A O 1
ATOM 1583 N N . GLN A 1 235 ? 42.908 68.527 11.759 1.00 21.90 295 GLN A N 1
ATOM 1584 C CA . GLN A 1 235 ? 41.784 67.601 11.866 1.00 22.90 295 GLN A CA 1
ATOM 1585 C C . GLN A 1 235 ? 41.816 66.903 13.226 1.00 21.30 295 GLN A C 1
ATOM 1586 O O . GLN A 1 235 ? 42.645 66.024 13.463 1.00 21.12 295 GLN A O 1
ATOM 1592 N N . VAL A 1 236 ? 40.907 67.311 14.107 1.00 21.43 296 VAL A N 1
ATOM 1593 C CA . VAL A 1 236 ? 40.836 66.819 15.475 1.00 22.28 296 VAL A CA 1
ATOM 1594 C C . VAL A 1 236 ? 39.689 65.822 15.586 1.00 24.48 296 VAL A C 1
ATOM 1595 O O . VAL A 1 236 ? 38.539 66.165 15.299 1.00 23.53 296 VAL A O 1
ATOM 1599 N N . PHE A 1 237 ? 40.003 64.601 16.014 1.00 25.48 297 PHE A N 1
ATOM 1600 C CA . PHE A 1 237 ? 39.007 63.532 16.104 1.00 25.37 297 PHE A CA 1
ATOM 1601 C C . PHE A 1 237 ? 39.260 62.629 17.307 1.00 25.75 297 PHE A C 1
ATOM 1602 O O . PHE A 1 237 ? 40.316 62.690 17.938 1.00 23.89 297 PHE A O 1
ATOM 1610 N N . GLY A 1 238 ? 38.277 61.788 17.608 1.00 26.88 298 GLY A N 1
ATOM 1611 C CA . GLY A 1 238 ? 38.322 60.936 18.784 1.00 25.33 298 GLY A CA 1
ATOM 1612 C C . GLY A 1 238 ? 37.999 61.730 20.030 1.00 24.74 298 GLY A C 1
ATOM 1613 O O . GLY A 1 238 ? 37.358 62.780 19.960 1.00 24.89 298 GLY A O 1
ATOM 1614 N N . ASN A 1 239 ? 38.452 61.225 21.172 1.00 24.11 299 ASN A N 1
ATOM 1615 C CA . ASN A 1 239 ? 38.200 61.856 22.457 1.00 25.87 299 ASN A CA 1
ATOM 1616 C C . ASN A 1 239 ? 39.298 61.467 23.440 1.00 25.15 299 ASN A C 1
ATOM 1617 O O . ASN A 1 239 ? 39.610 60.287 23.581 1.00 25.10 299 ASN A O 1
ATOM 1622 N N . ARG A 1 240 ? 39.892 62.447 24.114 1.00 24.53 300 ARG A N 1
ATOM 1623 C CA . ARG A 1 240 ? 40.910 62.141 25.112 1.00 24.36 300 ARG A CA 1
ATOM 1624 C C . ARG A 1 240 ? 40.266 61.361 26.261 1.00 25.67 300 ARG A C 1
ATOM 1625 O O . ARG A 1 240 ? 39.270 61.820 26.821 1.00 23.42 300 ARG A O 1
ATOM 1633 N N . PRO A 1 241 ? 40.830 60.186 26.616 1.00 28.21 301 PRO A N 1
ATOM 1634 C CA . PRO A 1 241 ? 40.245 59.380 27.695 1.00 29.06 301 PRO A CA 1
ATOM 1635 C C . PRO A 1 241 ? 40.088 60.173 28.987 1.00 29.06 301 PRO A C 1
ATOM 1636 O O . PRO A 1 241 ? 41.022 60.854 29.400 1.00 28.62 301 PRO A O 1
ATOM 1640 N N . GLY A 1 242 ? 38.908 60.100 29.599 1.00 29.06 302 GLY A N 1
ATOM 1641 C CA . GLY A 1 242 ? 38.621 60.844 30.825 1.00 30.34 302 GLY A CA 1
ATOM 1642 C C . GLY A 1 242 ? 38.113 62.263 30.612 1.00 30.08 302 GLY A C 1
ATOM 1643 O O . GLY A 1 242 ? 37.958 63.009 31.574 1.00 33.64 302 GLY A O 1
ATOM 1644 N N . THR A 1 243 ? 37.854 62.644 29.361 1.00 29.11 303 THR A N 1
ATOM 1645 C CA . THR A 1 243 ? 37.327 63.979 29.052 1.00 30.85 303 THR A CA 1
ATOM 1646 C C . THR A 1 243 ? 35.962 63.885 28.390 1.00 33.41 303 THR A C 1
ATOM 1647 O O . THR A 1 243 ? 35.259 64.887 28.274 1.00 38.20 303 THR A O 1
#

B-factor: mean 30.65, std 11.26, range [14.22, 76.78]